Protein AF-A0A3N0AWS1-F1 (afdb_monomer)

Nearest PDB structures (foldseek):
  7bto-assembly1_A  TM=5.648E-01  e=1.803E-04  Escherichia coli
  7vru-assembly1_B  TM=5.490E-01  e=7.039E-04  Aquipseudomonas alcaligenes
  7vs4-assembly1_B  TM=5.722E-01  e=1.533E-03  Aquipseudomonas alcaligenes
  2f8l-assembly1_A  TM=6.659E-01  e=4.773E-02  Listeria monocytogenes
  7qw5-assembly1_A  TM=7.545E-01  e=9.435E-01  Geobacillus stearothermophilus

Solvent-accessible surface area (backbone atoms only — not comparable to full-atom values): 11614 Å² total; per-residue (Å²): 132,83,79,79,74,55,70,68,59,51,50,49,50,50,55,56,64,51,64,40,85,85,44,54,65,48,77,46,84,37,43,41,66,55,58,71,31,78,67,22,38,57,52,44,49,55,36,49,77,71,52,23,55,42,34,32,38,36,36,41,28,76,82,68,76,75,42,96,68,19,34,29,40,36,34,34,29,72,87,60,66,82,86,75,30,28,38,19,27,45,71,50,63,57,67,66,51,69,50,72,84,52,71,76,88,54,88,79,64,89,64,64,97,84,59,54,74,66,56,50,48,52,51,48,41,66,72,70,61,61,70,38,74,78,33,28,43,72,42,50,55,69,65,33,67,70,37,94,67,41,67,71,53,35,84,81,56,46,68,70,56,40,50,57,50,50,54,48,52,54,49,51,52,52,50,53,55,50,53,52,52,52,51,53,51,50,53,50,51,51,52,53,51,52,50,51,55,53,52,63,74,73,110

Structure (mmCIF, N/CA/C/O backbone):
data_AF-A0A3N0AWS1-F1
#
_entry.id   AF-A0A3N0AWS1-F1
#
loop_
_atom_site.group_PDB
_atom_site.id
_atom_site.type_symbol
_atom_site.label_atom_id
_atom_site.label_alt_id
_atom_site.label_comp_id
_atom_site.label_asym_id
_atom_site.label_entity_id
_atom_site.label_seq_id
_atom_site.pdbx_PDB_ins_code
_atom_site.Cartn_x
_atom_site.Cartn_y
_atom_site.Cartn_z
_atom_site.occupancy
_atom_site.B_iso_or_equiv
_atom_site.auth_seq_id
_atom_site.auth_comp_id
_atom_site.auth_asym_id
_atom_site.auth_atom_id
_atom_site.pdbx_PDB_model_num
ATOM 1 N N . MET A 1 1 ? -11.416 26.696 29.989 1.00 41.28 1 MET A N 1
ATOM 2 C CA . MET A 1 1 ? -10.610 26.328 28.803 1.00 41.28 1 MET A CA 1
ATOM 3 C C . MET A 1 1 ? -10.704 24.822 28.609 1.00 41.28 1 MET A C 1
ATOM 5 O O . MET A 1 1 ? -10.177 24.092 29.438 1.00 41.28 1 MET A O 1
ATOM 9 N N . GLN A 1 2 ? -11.417 24.341 27.585 1.00 41.81 2 GLN A N 1
ATOM 10 C CA . GLN A 1 2 ? -11.381 22.916 27.231 1.00 41.81 2 GLN A CA 1
ATOM 11 C C . GLN A 1 2 ? -9.965 22.581 26.744 1.00 41.81 2 GLN A C 1
ATOM 13 O O . GLN A 1 2 ? -9.457 23.235 25.833 1.00 41.81 2 GLN A O 1
ATOM 18 N N . LYS A 1 3 ? -9.304 21.607 27.383 1.00 48.16 3 LYS A N 1
ATOM 19 C CA . LYS A 1 3 ? -8.029 21.063 26.897 1.00 48.16 3 LYS A CA 1
ATOM 20 C C . LYS A 1 3 ? -8.278 20.521 25.490 1.00 48.16 3 LYS A C 1
ATOM 22 O O . LYS A 1 3 ? -9.026 19.558 25.348 1.00 48.16 3 LYS A O 1
ATOM 27 N N . ARG A 1 4 ? -7.683 21.151 24.470 1.00 51.25 4 ARG A N 1
ATOM 28 C CA . ARG A 1 4 ? -7.679 20.608 23.107 1.00 51.25 4 ARG A CA 1
ATOM 29 C C . ARG A 1 4 ? -7.075 19.211 23.170 1.00 51.25 4 ARG A C 1
ATOM 31 O O . ARG A 1 4 ? -5.958 19.031 23.649 1.00 51.25 4 ARG A O 1
ATOM 38 N N . GLU A 1 5 ? -7.863 18.241 22.748 1.00 61.12 5 GLU A N 1
ATOM 39 C CA . GLU A 1 5 ? -7.433 16.862 22.615 1.00 61.12 5 GLU A CA 1
ATOM 40 C C . GLU A 1 5 ? -6.325 16.773 21.565 1.00 61.12 5 GLU A C 1
ATOM 42 O O . GLU A 1 5 ? -6.324 17.535 20.594 1.00 61.12 5 GLU A O 1
ATOM 47 N N . SER A 1 6 ? -5.348 15.888 21.779 1.00 67.94 6 SER A N 1
ATOM 48 C CA . SER A 1 6 ? -4.288 15.714 20.791 1.00 67.94 6 SER A CA 1
ATOM 49 C C . SER A 1 6 ? -4.892 15.179 19.483 1.00 67.94 6 SER A C 1
ATOM 51 O O . SER A 1 6 ? -5.761 14.302 19.538 1.00 67.94 6 SER A O 1
ATOM 53 N N . PRO A 1 7 ? -4.436 15.662 18.311 1.00 63.38 7 PRO A N 1
ATOM 54 C CA . PRO A 1 7 ? -4.907 15.187 17.006 1.00 63.38 7 PRO A CA 1
ATOM 55 C C . PRO A 1 7 ? -4.859 13.660 16.875 1.00 63.38 7 PRO A C 1
ATOM 57 O O . PRO A 1 7 ? -5.740 13.056 16.272 1.00 63.38 7 PRO A O 1
ATOM 60 N N . ASP A 1 8 ? -3.879 13.029 17.521 1.00 61.06 8 ASP A N 1
ATOM 61 C CA . ASP A 1 8 ? -3.692 11.579 17.503 1.00 61.06 8 ASP A CA 1
ATOM 62 C C . ASP A 1 8 ? -4.795 10.819 18.260 1.00 61.06 8 ASP A C 1
ATOM 64 O O . ASP A 1 8 ? -5.226 9.753 17.827 1.00 61.06 8 ASP A O 1
ATOM 68 N N . LYS A 1 9 ? -5.307 11.374 19.369 1.00 64.44 9 LYS A N 1
ATOM 69 C CA . LYS A 1 9 ? -6.442 10.787 20.105 1.00 64.44 9 LYS A CA 1
ATOM 70 C C . LYS A 1 9 ? -7.760 10.978 19.362 1.00 64.44 9 LYS A C 1
ATOM 72 O O . LYS A 1 9 ? -8.615 10.098 19.402 1.00 64.44 9 LYS A O 1
ATOM 77 N N . ALA A 1 10 ? -7.902 12.094 18.646 1.00 66.44 10 ALA A N 1
ATOM 78 C CA . ALA A 1 10 ? -9.037 12.311 17.760 1.00 66.44 10 ALA A CA 1
ATOM 79 C C . ALA A 1 10 ? -9.031 11.313 16.591 1.00 66.44 10 ALA A C 1
ATOM 81 O O . ALA A 1 10 ? -10.066 10.715 16.320 1.00 66.44 10 ALA A O 1
ATOM 82 N N . ALA A 1 11 ? -7.877 11.063 15.963 1.00 63.34 11 ALA A N 1
ATOM 83 C CA . ALA A 1 11 ? -7.740 10.057 14.909 1.00 63.34 11 ALA A CA 1
ATOM 84 C C . ALA A 1 11 ? -8.067 8.640 15.408 1.00 63.34 11 ALA A C 1
ATOM 86 O O . ALA A 1 11 ? -8.791 7.918 14.730 1.00 63.34 11 ALA A O 1
ATOM 87 N N . LEU A 1 12 ? -7.604 8.268 16.610 1.00 65.25 12 LEU A N 1
ATOM 88 C CA . LEU A 1 12 ? -7.941 6.982 17.228 1.00 65.25 12 LEU A CA 1
ATOM 89 C C . LEU A 1 12 ? -9.446 6.857 17.499 1.00 65.25 12 LEU A C 1
ATOM 91 O O . LEU A 1 12 ? -10.040 5.863 17.106 1.00 65.25 12 LEU A O 1
ATOM 95 N N . ARG A 1 13 ? -10.089 7.880 18.080 1.00 68.75 13 ARG A N 1
ATOM 96 C CA . ARG A 1 13 ? -11.548 7.874 18.297 1.00 68.75 13 ARG A CA 1
ATOM 97 C C . ARG A 1 13 ? -12.346 7.826 17.003 1.00 68.75 13 ARG A C 1
ATOM 99 O O . ARG A 1 13 ? -13.391 7.190 16.965 1.00 68.75 13 ARG A O 1
ATOM 106 N N . VAL A 1 14 ? -11.901 8.530 15.964 1.00 65.50 14 VAL A N 1
ATOM 107 C CA . VAL A 1 14 ? -12.558 8.490 14.654 1.00 65.50 14 VAL A CA 1
ATOM 108 C C . VAL A 1 14 ? -12.399 7.097 14.059 1.00 65.50 14 VAL A C 1
ATOM 110 O O . VAL A 1 14 ? -13.397 6.515 13.660 1.00 65.50 14 VAL A O 1
ATOM 113 N N . ALA A 1 15 ? -11.199 6.513 14.092 1.00 64.31 15 ALA A N 1
ATOM 114 C CA . ALA A 1 15 ? -10.986 5.129 13.677 1.00 64.31 15 ALA A CA 1
ATOM 115 C C . ALA A 1 15 ? -11.869 4.153 14.475 1.00 64.31 15 ALA A C 1
ATOM 117 O O . ALA A 1 15 ? -12.469 3.272 13.875 1.00 64.31 15 ALA A O 1
ATOM 118 N N . GLU A 1 16 ? -12.016 4.355 15.789 1.00 66.75 16 GLU A N 1
ATOM 119 C CA . GLU A 1 16 ? -12.898 3.574 16.663 1.00 66.75 16 GLU A CA 1
ATOM 120 C C . GLU A 1 16 ? -14.384 3.734 16.331 1.00 66.75 16 GLU A C 1
ATOM 122 O O . GLU A 1 16 ? -15.106 2.742 16.288 1.00 66.75 16 GLU A O 1
ATOM 127 N N . ALA A 1 17 ? -14.846 4.952 16.050 1.00 63.97 17 ALA A N 1
ATOM 128 C CA . ALA A 1 17 ? -16.221 5.218 15.629 1.00 63.97 17 ALA A CA 1
ATOM 129 C C . ALA A 1 17 ? -16.530 4.622 14.245 1.00 63.97 17 ALA A C 1
ATOM 131 O O . ALA A 1 17 ? -17.658 4.219 13.977 1.00 63.97 17 ALA A O 1
ATOM 132 N N . LEU A 1 18 ? -15.518 4.525 13.381 1.00 60.53 18 LEU A N 1
ATOM 133 C CA . LEU A 1 18 ? -15.598 3.866 12.077 1.00 60.53 18 LEU A CA 1
ATOM 134 C C . LEU A 1 18 ? -15.568 2.330 12.180 1.00 60.53 18 LEU A C 1
ATOM 136 O O . LEU A 1 18 ? -15.780 1.662 11.174 1.00 60.53 18 LEU A O 1
ATOM 140 N N . MET A 1 19 ? -15.344 1.766 13.376 1.00 59.69 19 MET A N 1
ATOM 141 C CA . MET A 1 19 ? -15.481 0.328 13.644 1.00 59.69 19 MET A CA 1
ATOM 142 C C . MET A 1 19 ? -16.935 -0.114 13.869 1.00 59.69 19 MET A C 1
ATOM 144 O O . MET A 1 19 ? -17.156 -1.271 14.228 1.00 59.69 19 MET A O 1
ATOM 148 N N . ASP A 1 20 ? -17.922 0.770 13.679 1.00 61.66 20 ASP A N 1
ATOM 149 C CA . ASP A 1 20 ? -19.324 0.361 13.591 1.00 61.66 20 ASP A CA 1
ATOM 150 C C . ASP A 1 20 ? -19.492 -0.573 12.373 1.00 61.66 20 ASP A C 1
ATOM 152 O O . ASP A 1 20 ? -19.212 -0.151 11.248 1.00 61.66 20 ASP A O 1
ATOM 156 N N . PRO A 1 21 ? -19.957 -1.824 12.553 1.00 55.44 21 PRO A N 1
ATOM 157 C CA . PRO A 1 21 ? -20.240 -2.746 11.452 1.00 55.44 21 PRO A CA 1
ATOM 158 C C . PRO A 1 21 ? -21.190 -2.176 10.385 1.00 55.44 21 PRO A C 1
ATOM 160 O O . PRO A 1 21 ? -21.212 -2.680 9.263 1.00 55.44 21 PRO A O 1
ATOM 163 N N . ALA A 1 22 ? -21.968 -1.135 10.709 1.00 58.38 22 ALA A N 1
ATOM 164 C CA . ALA A 1 22 ? -22.820 -0.422 9.760 1.00 58.38 22 ALA A CA 1
ATOM 165 C C . ALA A 1 22 ? -22.031 0.469 8.777 1.00 58.38 22 ALA A C 1
ATOM 167 O O . ALA A 1 22 ? -22.480 0.692 7.650 1.00 58.38 22 ALA A O 1
ATOM 168 N N . CYS A 1 23 ? -20.848 0.953 9.166 1.00 61.19 23 CYS A N 1
ATOM 169 C CA . CYS A 1 23 ? -19.940 1.702 8.301 1.00 61.19 23 CYS A CA 1
ATOM 170 C C . CYS A 1 23 ? -19.033 0.719 7.550 1.00 61.19 23 CYS A C 1
ATOM 172 O O . CYS A 1 23 ? -17.967 0.328 8.017 1.00 61.19 23 CYS A O 1
ATOM 174 N N . GLY A 1 24 ? -19.467 0.300 6.359 1.00 74.50 24 GLY A N 1
ATOM 175 C CA . GLY A 1 24 ? -18.728 -0.670 5.545 1.00 74.50 24 GLY A CA 1
ATOM 176 C C . GLY A 1 24 ? -17.345 -0.189 5.085 1.00 74.50 24 GLY A C 1
ATOM 177 O O . GLY A 1 24 ? -16.458 -1.015 4.888 1.00 74.50 24 GLY A O 1
ATOM 178 N N . VAL A 1 25 ? -17.150 1.125 4.912 1.00 78.62 25 VAL A N 1
ATOM 179 C CA . VAL A 1 25 ? -15.905 1.731 4.408 1.00 78.62 25 VAL A CA 1
ATOM 180 C C . VAL A 1 25 ? -15.652 3.071 5.092 1.00 78.62 25 VAL A C 1
ATOM 182 O O . VAL A 1 25 ? -16.585 3.842 5.317 1.00 78.62 25 VAL A O 1
ATOM 185 N N . ALA A 1 26 ? -14.385 3.376 5.369 1.00 81.44 26 ALA A N 1
ATOM 186 C CA . ALA A 1 26 ? -13.956 4.671 5.869 1.00 81.44 26 ALA A CA 1
ATOM 187 C C . ALA A 1 26 ? -12.627 5.128 5.263 1.00 81.44 26 ALA A C 1
ATOM 189 O O . ALA A 1 26 ? -11.820 4.311 4.827 1.00 81.44 26 ALA A O 1
ATOM 190 N N . ALA A 1 27 ? -12.382 6.438 5.279 1.00 81.88 27 ALA A N 1
ATOM 191 C CA . ALA A 1 27 ? -11.144 7.040 4.803 1.00 81.88 27 ALA A CA 1
ATOM 192 C C . ALA A 1 27 ? -10.550 7.964 5.875 1.00 81.88 27 ALA A C 1
ATOM 194 O O . ALA A 1 27 ? -11.244 8.830 6.410 1.00 81.88 27 ALA A O 1
ATOM 195 N N . LEU A 1 28 ? -9.264 7.794 6.178 1.00 82.44 28 LEU A N 1
ATOM 196 C CA . LEU A 1 28 ? -8.505 8.659 7.077 1.00 82.44 28 LEU A CA 1
ATOM 197 C C . LEU A 1 28 ? -7.407 9.357 6.281 1.00 82.44 28 LEU A C 1
ATOM 199 O O . LEU A 1 28 ? -6.514 8.702 5.751 1.00 82.44 28 LEU A O 1
ATOM 203 N N . LEU A 1 29 ? -7.450 10.685 6.231 1.00 81.12 29 LEU A N 1
ATOM 204 C CA . LEU A 1 29 ? -6.366 11.491 5.683 1.00 81.12 29 LEU A CA 1
ATOM 205 C C . LEU A 1 29 ? -5.465 11.962 6.827 1.00 81.12 29 LEU A C 1
ATOM 207 O O . LEU A 1 29 ? -5.900 12.695 7.715 1.00 81.12 29 LEU A O 1
ATOM 211 N N . LEU A 1 30 ? -4.210 11.523 6.809 1.00 79.94 30 LEU A N 1
ATOM 212 C CA . LEU A 1 30 ? -3.221 11.780 7.850 1.00 79.94 30 LEU A CA 1
ATOM 213 C C . LEU A 1 30 ? -1.986 12.452 7.251 1.00 79.94 30 LEU A C 1
ATOM 215 O O . LEU A 1 30 ? -1.651 12.259 6.086 1.00 79.94 30 LEU A O 1
ATOM 219 N N . SER A 1 31 ? -1.236 13.190 8.068 1.00 78.62 31 SER A N 1
ATOM 220 C CA . SER A 1 31 ? 0.133 13.553 7.686 1.00 78.62 31 SER A CA 1
ATOM 221 C C . SER A 1 31 ? 1.056 12.335 7.789 1.00 78.62 31 SER A C 1
ATOM 223 O O . SER A 1 31 ? 0.867 11.475 8.656 1.00 78.62 31 SER A O 1
ATOM 225 N N . VAL A 1 32 ? 2.120 12.294 6.982 1.00 78.81 32 VAL A N 1
ATOM 226 C CA . VAL A 1 32 ? 3.155 11.237 7.049 1.00 78.81 32 VAL A CA 1
ATOM 227 C C . VAL A 1 32 ? 3.712 11.085 8.471 1.00 78.81 32 VAL A C 1
ATOM 229 O O . VAL A 1 32 ? 3.900 9.969 8.957 1.00 78.81 32 VAL A O 1
ATOM 232 N N . ARG A 1 33 ? 3.923 12.197 9.188 1.00 77.31 33 ARG A N 1
ATOM 233 C CA . ARG A 1 33 ? 4.412 12.171 10.579 1.00 77.31 33 ARG A CA 1
ATOM 234 C C . ARG A 1 33 ? 3.455 11.451 11.527 1.00 77.31 33 ARG A C 1
ATOM 236 O O . ARG A 1 33 ? 3.914 10.694 12.377 1.00 77.31 33 ARG A O 1
ATOM 243 N N . MET A 1 34 ? 2.151 11.679 11.385 1.00 77.75 34 MET A N 1
ATOM 244 C CA . MET A 1 34 ? 1.142 11.001 12.204 1.00 77.75 34 MET A CA 1
ATOM 245 C C . MET A 1 34 ? 1.027 9.525 11.825 1.00 77.75 34 MET A C 1
ATOM 247 O O . MET A 1 34 ? 1.022 8.673 12.708 1.00 77.75 34 MET A O 1
ATOM 251 N N . SER A 1 35 ? 1.012 9.228 10.522 1.00 81.06 35 SER A N 1
ATOM 252 C CA . SER A 1 35 ? 0.903 7.865 9.992 1.00 81.06 35 SER A CA 1
ATOM 253 C C . SER A 1 35 ? 2.033 6.962 10.489 1.00 81.06 35 SER A C 1
ATOM 255 O O . SER A 1 35 ? 1.764 5.837 10.901 1.00 81.06 35 SER A O 1
ATOM 257 N N . TYR A 1 36 ? 3.280 7.457 10.520 1.00 82.25 36 TYR A N 1
ATOM 258 C CA . TYR A 1 36 ? 4.475 6.644 10.799 1.00 82.25 36 TYR A CA 1
ATOM 259 C C . TYR A 1 36 ? 5.169 6.916 12.137 1.00 82.25 36 TYR A C 1
ATOM 261 O O . TYR A 1 36 ? 6.153 6.255 12.459 1.00 82.25 36 TYR A O 1
ATOM 269 N N . GLY A 1 37 ? 4.658 7.847 12.940 1.00 77.00 37 GLY A N 1
ATOM 270 C CA . GLY A 1 37 ? 5.148 8.082 14.297 1.00 77.00 37 GLY A CA 1
ATOM 271 C C . GLY A 1 37 ? 4.813 6.944 15.272 1.00 77.00 37 GLY A C 1
ATOM 272 O O . GLY A 1 37 ? 4.120 5.983 14.936 1.00 77.00 37 GLY A O 1
ATOM 273 N N . VAL A 1 38 ? 5.269 7.078 16.523 1.00 71.69 38 VAL A N 1
ATOM 274 C CA . VAL A 1 38 ? 5.076 6.073 17.592 1.00 71.69 38 VAL A CA 1
ATOM 275 C C . VAL A 1 38 ? 3.594 5.794 17.870 1.00 71.69 38 VAL A C 1
ATOM 277 O O . VAL A 1 38 ? 3.201 4.640 18.006 1.00 71.69 38 VAL A O 1
ATOM 280 N N . ILE A 1 39 ? 2.756 6.832 17.916 1.00 67.81 39 ILE A N 1
ATOM 281 C CA . ILE A 1 39 ? 1.305 6.662 18.098 1.00 67.81 39 ILE A CA 1
ATOM 282 C C . ILE A 1 39 ? 0.677 6.062 16.834 1.00 67.81 39 ILE A C 1
ATOM 284 O O . ILE A 1 39 ? -0.149 5.157 16.923 1.00 67.81 39 ILE A O 1
ATOM 288 N N . GLY A 1 40 ? 1.143 6.489 15.656 1.00 77.94 40 GLY A N 1
ATOM 289 C CA . GLY A 1 40 ? 0.776 5.879 14.381 1.00 77.94 40 GLY A CA 1
ATOM 290 C C . GLY A 1 40 ? 1.034 4.374 14.370 1.00 77.94 40 GLY A C 1
ATOM 291 O O . GLY A 1 40 ? 0.192 3.626 13.896 1.00 77.94 40 GLY A O 1
ATOM 292 N N . LYS A 1 41 ? 2.138 3.902 14.964 1.00 84.94 41 LYS A N 1
ATOM 293 C CA . LYS A 1 41 ? 2.440 2.466 15.080 1.00 84.94 41 LYS A CA 1
ATOM 294 C C . LYS A 1 41 ? 1.358 1.713 15.845 1.00 84.94 41 LYS A C 1
ATOM 296 O O . LYS A 1 41 ? 0.870 0.709 15.344 1.00 84.94 41 LYS A O 1
ATOM 301 N N . GLN A 1 42 ? 0.939 2.225 17.002 1.00 82.69 42 GLN A N 1
ATOM 302 C CA . GLN A 1 42 ? -0.136 1.609 17.789 1.00 82.69 42 GLN A CA 1
ATOM 303 C C . GLN A 1 42 ? -1.442 1.531 16.991 1.00 82.69 42 GLN A C 1
ATOM 305 O O . GLN A 1 42 ? -2.091 0.487 16.980 1.00 82.69 42 GLN A O 1
ATOM 310 N N . LEU A 1 43 ? -1.790 2.604 16.272 1.00 82.81 43 LEU A N 1
ATOM 311 C CA . LEU A 1 43 ? -2.973 2.634 15.414 1.00 82.81 43 LEU A CA 1
ATOM 312 C C . LEU A 1 43 ? -2.866 1.631 14.251 1.00 82.81 43 LEU A C 1
ATOM 314 O O . LEU A 1 43 ? -3.805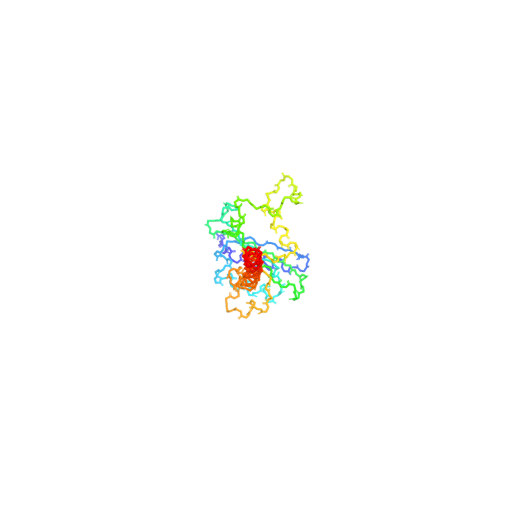 0.872 14.026 1.00 82.81 43 LEU A O 1
ATOM 318 N N . ARG A 1 44 ? -1.728 1.583 13.540 1.00 88.50 44 ARG A N 1
ATOM 319 C CA . ARG A 1 44 ? -1.488 0.628 12.440 1.00 88.50 44 ARG A CA 1
ATOM 320 C C . ARG A 1 44 ? -1.647 -0.804 12.922 1.00 88.50 44 ARG A C 1
ATOM 322 O O . ARG A 1 44 ? -2.413 -1.552 12.326 1.00 88.50 44 ARG A O 1
ATOM 329 N N . THR A 1 45 ? -0.961 -1.166 14.006 1.00 89.12 45 THR A N 1
ATOM 330 C CA . THR A 1 45 ? -1.030 -2.513 14.581 1.00 89.12 45 THR A CA 1
ATOM 331 C C . THR A 1 45 ? -2.470 -2.870 14.941 1.00 89.12 45 THR A C 1
ATOM 333 O O . THR A 1 45 ? -2.962 -3.902 14.495 1.00 89.12 45 THR A O 1
ATOM 336 N N . HIS A 1 46 ? -3.186 -1.979 15.633 1.00 86.06 46 HIS A N 1
ATOM 337 C CA . HIS A 1 46 ? -4.572 -2.219 16.034 1.00 86.06 46 HIS A CA 1
ATOM 338 C C . HIS A 1 46 ? -5.521 -2.446 14.845 1.00 86.06 46 HIS A C 1
ATOM 340 O O . HIS A 1 46 ? -6.327 -3.378 14.849 1.00 86.06 46 HIS A O 1
ATOM 346 N N . LEU A 1 47 ? -5.431 -1.605 13.809 1.00 87.56 47 LEU A N 1
ATOM 347 C CA . LEU A 1 47 ? -6.282 -1.728 12.622 1.00 87.56 47 LEU A CA 1
ATOM 348 C C . LEU A 1 47 ? -5.914 -2.952 11.773 1.00 87.56 47 LEU A C 1
ATOM 350 O O . LEU A 1 47 ? -6.800 -3.581 11.192 1.00 87.56 47 LEU A O 1
ATOM 354 N N . LEU A 1 48 ? -4.629 -3.310 11.708 1.00 90.56 48 LEU A N 1
ATOM 355 C CA . LEU A 1 48 ? -4.167 -4.509 11.014 1.00 90.56 48 LEU A CA 1
ATOM 356 C C . LEU A 1 48 ? -4.656 -5.776 11.715 1.00 90.56 48 LEU A C 1
ATOM 358 O O . LEU A 1 48 ? -5.240 -6.628 11.054 1.00 90.56 48 LEU A O 1
ATOM 362 N N . GLU A 1 49 ? -4.500 -5.892 13.035 1.00 89.88 49 GLU A N 1
ATOM 363 C CA . GLU A 1 49 ? -4.970 -7.051 13.813 1.00 89.88 49 GLU A CA 1
ATOM 364 C C . GLU A 1 49 ? -6.462 -7.336 13.580 1.00 89.88 49 GLU A C 1
ATOM 366 O O . GLU A 1 49 ? -6.861 -8.490 13.432 1.00 89.88 49 GLU A O 1
ATOM 371 N N . ARG A 1 50 ? -7.276 -6.285 13.429 1.00 87.31 50 ARG A N 1
ATOM 372 C CA . ARG A 1 50 ? -8.717 -6.378 13.132 1.00 87.31 50 ARG A CA 1
ATOM 373 C C . ARG A 1 50 ? -9.067 -6.568 11.650 1.00 87.31 50 ARG A C 1
ATOM 375 O O . ARG A 1 50 ? -10.240 -6.573 11.302 1.00 87.31 50 ARG A O 1
ATOM 382 N N . ASN A 1 51 ? -8.072 -6.717 10.778 1.00 90.06 51 ASN A N 1
ATOM 383 C CA . ASN A 1 51 ? -8.217 -6.792 9.320 1.00 90.06 51 ASN A CA 1
ATOM 384 C C . ASN A 1 51 ? -8.929 -5.586 8.679 1.00 90.06 51 ASN A C 1
ATOM 386 O O . ASN A 1 51 ? -9.609 -5.740 7.666 1.00 90.06 51 ASN A O 1
ATOM 390 N N . LEU A 1 52 ? -8.774 -4.383 9.229 1.00 88.69 52 LEU A N 1
ATOM 391 C CA . LEU A 1 52 ? -9.517 -3.213 8.751 1.00 88.69 52 LEU A CA 1
ATOM 392 C C . LEU A 1 52 ? -8.788 -2.433 7.659 1.00 88.69 52 LEU A C 1
ATOM 394 O O . LEU A 1 52 ? -9.446 -1.792 6.850 1.00 88.69 52 LEU A O 1
ATOM 398 N N . VAL A 1 53 ? -7.453 -2.467 7.624 1.00 91.38 53 VAL A N 1
ATOM 399 C CA . VAL A 1 53 ? -6.660 -1.668 6.673 1.00 91.38 53 VAL A CA 1
ATOM 400 C C . VAL A 1 53 ? -6.741 -2.256 5.273 1.00 91.38 53 VAL A C 1
ATOM 402 O O . VAL A 1 53 ? -6.154 -3.301 5.004 1.00 91.38 53 VAL A O 1
ATOM 405 N N . ASP A 1 54 ? -7.425 -1.559 4.376 1.00 91.12 54 ASP A N 1
ATOM 406 C CA . ASP A 1 54 ? -7.654 -2.009 3.011 1.00 91.12 54 ASP A CA 1
ATOM 407 C C . ASP A 1 54 ? -6.581 -1.529 2.037 1.00 91.12 54 ASP A C 1
ATOM 409 O O . ASP A 1 54 ? -5.991 -2.329 1.301 1.00 91.12 54 ASP A O 1
ATOM 413 N N . ALA A 1 55 ? -6.306 -0.226 2.081 1.00 91.56 55 ALA A N 1
ATOM 414 C CA . ALA A 1 55 ? -5.282 0.413 1.278 1.00 91.56 55 ALA A CA 1
ATOM 415 C C . ALA A 1 55 ? -4.618 1.567 2.034 1.00 91.56 55 ALA A C 1
ATOM 417 O O . ALA A 1 55 ? -5.253 2.242 2.848 1.00 91.56 55 ALA A O 1
ATOM 418 N N . VAL A 1 56 ? -3.348 1.812 1.732 1.00 91.62 56 VAL A N 1
ATOM 419 C CA . VAL A 1 56 ? -2.588 2.974 2.189 1.00 91.62 56 VAL A CA 1
ATOM 420 C C . VAL A 1 56 ? -1.922 3.618 0.988 1.00 91.62 56 VAL A C 1
ATOM 422 O O . VAL A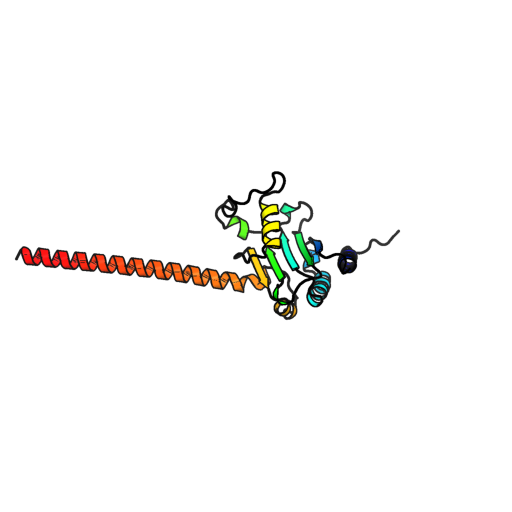 1 56 ? -1.155 2.972 0.278 1.00 91.62 56 VAL A O 1
ATOM 425 N N . VAL A 1 57 ? -2.222 4.895 0.775 1.00 87.31 57 VAL A N 1
ATOM 426 C CA . VAL A 1 57 ? -1.743 5.670 -0.366 1.00 87.31 57 VAL A CA 1
ATOM 427 C C . VAL A 1 57 ? -0.946 6.861 0.147 1.00 87.31 57 VAL A C 1
ATOM 429 O O . VAL A 1 57 ? -1.493 7.757 0.792 1.00 87.31 57 VAL A O 1
ATOM 432 N N . GLU A 1 58 ? 0.356 6.869 -0.119 1.00 83.50 58 GLU A N 1
ATOM 433 C CA . GLU A 1 58 ? 1.232 8.006 0.155 1.00 83.50 58 GLU A CA 1
ATOM 434 C C . GLU A 1 58 ? 1.133 9.015 -0.991 1.00 83.50 58 GLU A C 1
ATOM 436 O O . GLU A 1 58 ? 1.296 8.669 -2.158 1.00 83.50 58 GLU A O 1
ATOM 441 N N . MET A 1 59 ? 0.863 10.272 -0.656 1.00 76.56 59 MET A N 1
ATOM 442 C CA . MET A 1 59 ? 0.673 11.370 -1.598 1.00 76.56 59 MET A CA 1
ATOM 443 C C . MET A 1 59 ? 1.644 12.505 -1.284 1.00 76.56 59 MET A C 1
ATOM 445 O O . MET A 1 59 ? 1.984 12.758 -0.121 1.00 76.56 59 MET A O 1
ATOM 449 N N . ASP A 1 60 ? 2.046 13.236 -2.320 1.00 66.81 60 ASP A N 1
ATOM 450 C CA . ASP A 1 60 ? 2.919 14.392 -2.148 1.00 66.81 60 ASP A CA 1
ATOM 451 C C . ASP A 1 60 ? 2.238 15.510 -1.327 1.00 66.81 60 ASP A C 1
ATOM 453 O O . ASP A 1 60 ? 1.008 15.624 -1.244 1.00 66.81 60 ASP A O 1
ATOM 457 N N . ALA A 1 61 ? 3.053 16.343 -0.687 1.00 59.00 61 ALA A N 1
ATOM 458 C CA . ALA A 1 61 ? 2.639 17.532 0.043 1.00 59.00 61 ALA A CA 1
ATOM 459 C C . ALA A 1 61 ? 1.891 18.519 -0.868 1.00 59.00 61 ALA A C 1
ATOM 461 O O . ALA A 1 61 ? 0.916 19.145 -0.439 1.00 59.00 61 ALA A O 1
ATOM 462 N N . GLU A 1 62 ? 2.313 18.618 -2.132 1.00 55.66 62 GLU A N 1
ATOM 463 C CA . GLU A 1 62 ? 1.733 19.535 -3.116 1.00 55.66 62 GLU A CA 1
ATOM 464 C C . GLU A 1 62 ? 0.325 19.126 -3.567 1.00 55.66 62 GLU A C 1
ATOM 466 O O . GLU A 1 62 ? -0.499 20.001 -3.839 1.00 55.66 62 GLU A O 1
ATOM 471 N N . ALA A 1 63 ? 0.009 17.824 -3.553 1.00 54.06 63 ALA A N 1
ATOM 472 C CA . ALA A 1 63 ? -1.250 17.285 -4.073 1.00 54.06 63 ALA A CA 1
ATOM 473 C C . ALA A 1 63 ? -2.493 17.824 -3.343 1.00 54.06 63 ALA A C 1
ATOM 475 O O . ALA A 1 63 ? -3.535 18.030 -3.955 1.00 54.06 63 ALA A O 1
ATOM 476 N N . LEU A 1 64 ? -2.389 18.088 -2.036 1.00 53.16 64 LEU A N 1
ATOM 477 C CA . LEU A 1 64 ? -3.528 18.543 -1.227 1.00 53.16 64 LEU A CA 1
ATOM 478 C C . LEU A 1 64 ? -3.369 19.963 -0.676 1.00 53.16 64 LEU A C 1
ATOM 480 O O . LEU A 1 64 ? -4.292 20.456 -0.031 1.00 53.16 64 LEU A O 1
ATOM 484 N N . LYS A 1 65 ? -2.213 20.621 -0.875 1.00 55.25 65 LYS A N 1
ATOM 485 C CA . LYS A 1 65 ? -1.857 21.936 -0.284 1.00 55.25 65 LYS A CA 1
ATOM 486 C C . LYS A 1 65 ? -2.148 22.060 1.227 1.00 55.25 65 LYS A C 1
ATOM 488 O O . LYS A 1 65 ? -2.189 23.164 1.766 1.00 55.25 65 LYS A O 1
ATOM 493 N N . ALA A 1 66 ? -2.368 20.939 1.914 1.00 48.97 66 ALA A N 1
ATOM 494 C CA . ALA A 1 66 ? -2.918 20.891 3.264 1.00 48.97 66 ALA A CA 1
ATOM 495 C C . ALA A 1 66 ? -1.826 20.690 4.321 1.00 48.97 66 ALA A C 1
ATOM 497 O O . ALA A 1 66 ? -1.932 21.209 5.434 1.00 48.97 66 ALA A O 1
ATOM 498 N N . HIS A 1 67 ? -0.756 19.964 3.979 1.00 54.81 67 HIS A N 1
ATOM 499 C CA . HIS A 1 67 ? 0.293 19.582 4.919 1.00 54.81 67 HIS A CA 1
ATOM 500 C C . HIS A 1 67 ? 1.686 19.681 4.291 1.00 54.81 67 HIS A C 1
ATOM 502 O O . HIS A 1 67 ? 1.951 19.119 3.236 1.00 54.81 67 HIS A O 1
ATOM 508 N N . THR A 1 68 ? 2.611 20.341 4.993 1.00 53.44 68 THR A N 1
ATOM 509 C CA . THR A 1 68 ? 3.999 20.586 4.553 1.00 53.44 68 THR A CA 1
ATOM 510 C C . THR A 1 68 ? 4.866 19.321 4.480 1.00 53.44 68 THR A C 1
ATOM 512 O O . THR A 1 68 ? 5.980 19.371 3.979 1.00 53.44 68 THR A O 1
ATOM 515 N N . TYR A 1 69 ? 4.397 18.189 5.013 1.00 58.03 69 TYR A N 1
ATOM 516 C CA . TYR A 1 69 ? 5.212 16.987 5.245 1.00 58.03 69 TYR A CA 1
ATOM 517 C C . TYR A 1 69 ? 4.729 15.750 4.473 1.00 58.03 69 TYR A C 1
ATOM 519 O O . TYR A 1 69 ? 5.089 14.633 4.841 1.00 58.03 69 TYR A O 1
ATOM 527 N N . GLY A 1 70 ? 3.904 15.940 3.441 1.00 68.88 70 GLY A N 1
ATOM 528 C CA . GLY A 1 70 ? 3.268 14.851 2.702 1.00 68.88 70 GLY A CA 1
ATOM 529 C C . GLY A 1 70 ? 2.019 14.314 3.401 1.00 68.88 70 GLY A C 1
ATOM 530 O O . GLY A 1 70 ? 1.820 14.487 4.613 1.00 68.88 70 GLY A O 1
ATOM 531 N N . ASN A 1 71 ? 1.175 13.653 2.617 1.00 78.19 71 ASN A N 1
ATOM 532 C CA . ASN A 1 71 ? -0.133 13.167 3.037 1.00 78.19 71 ASN A CA 1
ATOM 533 C C . ASN A 1 71 ? -0.201 11.649 2.878 1.00 78.19 71 ASN A C 1
ATOM 535 O O . ASN A 1 71 ? 0.450 11.075 2.011 1.00 78.19 71 ASN A O 1
ATOM 539 N N . VAL A 1 72 ? -0.988 10.993 3.719 1.00 83.81 72 VAL A N 1
ATOM 540 C CA . VAL A 1 72 ? -1.245 9.559 3.631 1.00 83.81 72 VAL A CA 1
ATOM 541 C C . VAL A 1 72 ? -2.740 9.338 3.775 1.00 83.81 72 VAL A C 1
ATOM 543 O O . VAL A 1 72 ? -3.334 9.740 4.776 1.00 83.81 72 VAL A O 1
ATOM 546 N N . LEU A 1 73 ? -3.340 8.703 2.776 1.00 86.06 73 LEU A N 1
ATOM 547 C CA . LEU A 1 73 ? -4.729 8.273 2.800 1.00 86.06 73 LEU A CA 1
ATOM 548 C C . LEU A 1 73 ? -4.783 6.806 3.223 1.00 86.06 73 LEU A C 1
ATOM 550 O O . LEU A 1 73 ? -4.177 5.953 2.580 1.00 86.06 73 LEU A O 1
ATOM 554 N N . TRP A 1 74 ? -5.504 6.504 4.298 1.00 88.94 74 TRP A N 1
ATOM 555 C CA . TRP A 1 74 ? -5.831 5.132 4.681 1.00 88.94 74 TRP A CA 1
ATOM 556 C C . TRP A 1 74 ? -7.283 4.852 4.340 1.00 88.94 74 TRP A C 1
ATOM 558 O O . TRP A 1 74 ? -8.171 5.582 4.778 1.00 88.94 74 TRP A O 1
ATOM 568 N N . LEU A 1 75 ? -7.518 3.771 3.611 1.00 88.56 75 LEU A N 1
ATOM 569 C CA . LEU A 1 75 ? -8.843 3.217 3.387 1.00 88.56 75 LEU A CA 1
ATOM 570 C C . LEU A 1 75 ? -9.051 2.046 4.341 1.00 88.56 75 LEU A C 1
ATOM 572 O O . LEU A 1 75 ? -8.215 1.144 4.426 1.00 88.56 75 LEU A O 1
ATOM 576 N N . LEU A 1 76 ? -10.160 2.081 5.071 1.00 87.56 76 LEU A N 1
ATOM 577 C CA . LEU A 1 76 ? -10.564 1.069 6.036 1.00 87.56 76 LEU A CA 1
ATOM 578 C C . LEU A 1 76 ? -11.859 0.402 5.578 1.00 87.56 76 LEU A C 1
ATOM 580 O O . LEU A 1 76 ? -12.747 1.083 5.069 1.00 87.56 76 LEU A O 1
ATOM 584 N N . ARG A 1 77 ? -11.990 -0.910 5.781 1.00 86.75 77 ARG A N 1
ATOM 585 C CA . ARG A 1 77 ? -13.194 -1.676 5.423 1.00 86.75 77 ARG A CA 1
ATOM 586 C C . ARG A 1 77 ? -13.397 -2.851 6.382 1.00 86.75 77 ARG A C 1
ATOM 588 O O . ARG A 1 77 ? -12.445 -3.546 6.721 1.00 86.75 77 ARG A O 1
ATOM 595 N N . THR A 1 78 ? -14.638 -3.057 6.824 1.00 81.38 78 THR A N 1
ATOM 596 C CA . THR A 1 78 ? -15.013 -4.034 7.869 1.00 81.38 78 THR A CA 1
ATOM 597 C C . THR A 1 78 ? -15.315 -5.438 7.329 1.00 81.38 78 THR A C 1
ATOM 599 O O . THR A 1 78 ? -15.166 -6.415 8.056 1.00 81.38 78 THR A O 1
ATOM 602 N N . ASN A 1 79 ? -15.656 -5.562 6.042 1.00 79.75 79 ASN A N 1
ATOM 603 C CA . ASN A 1 79 ? -16.005 -6.828 5.377 1.00 79.75 79 ASN A CA 1
ATOM 604 C C . ASN A 1 79 ? -14.878 -7.328 4.460 1.00 79.75 79 ASN A C 1
ATOM 606 O O . ASN A 1 79 ? -15.095 -7.540 3.269 1.00 79.75 79 ASN A O 1
ATOM 610 N N . ARG A 1 80 ? -13.661 -7.445 4.997 1.00 86.25 80 ARG A N 1
ATOM 611 C CA . ARG A 1 80 ? -12.486 -7.9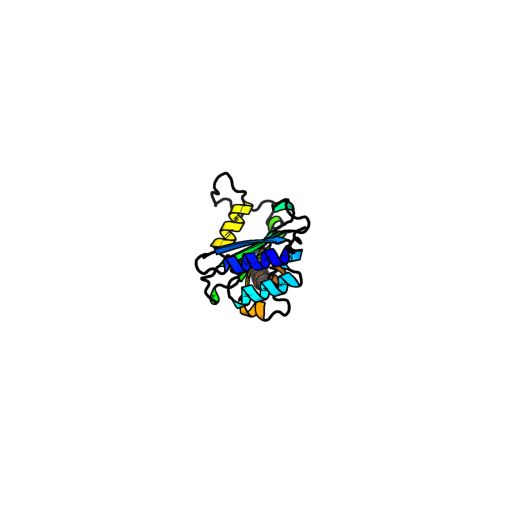08 4.243 1.00 86.25 80 ARG A CA 1
ATOM 612 C C . ARG A 1 80 ? -12.196 -9.368 4.538 1.00 86.25 80 ARG A C 1
ATOM 614 O O . ARG A 1 80 ? -12.188 -9.766 5.707 1.00 86.25 80 ARG A O 1
ATOM 621 N N . THR A 1 81 ? -11.885 -10.144 3.508 1.00 84.38 81 THR A N 1
ATOM 622 C CA . THR A 1 81 ? -11.310 -11.479 3.696 1.00 84.38 81 THR A CA 1
ATOM 623 C C . THR A 1 81 ? -9.802 -11.379 3.975 1.00 84.38 81 THR A C 1
ATOM 625 O O . THR A 1 81 ? -9.175 -10.330 3.796 1.00 84.38 81 THR A O 1
ATOM 628 N N . GLU A 1 82 ? -9.195 -12.438 4.519 1.00 76.94 82 GLU A N 1
ATOM 629 C CA . GLU A 1 82 ? -7.773 -12.405 4.906 1.00 76.94 82 GLU A CA 1
ATOM 630 C C . GLU A 1 82 ? -6.812 -12.479 3.706 1.00 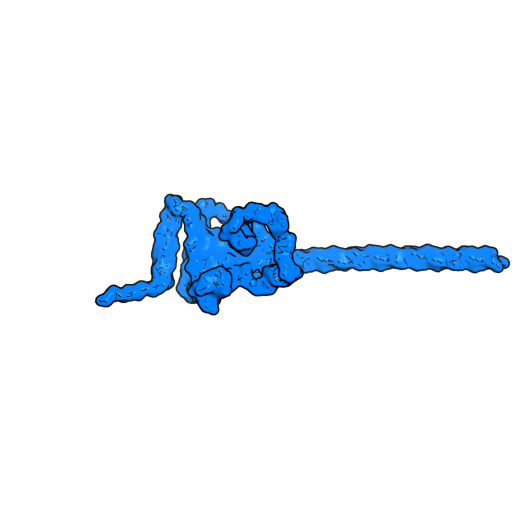76.94 82 GLU A C 1
ATOM 632 O O . GLU A 1 82 ? -5.671 -12.019 3.790 1.00 76.94 82 GLU A O 1
ATOM 637 N N . ASP A 1 83 ? -7.268 -13.042 2.588 1.00 83.75 83 ASP A N 1
ATOM 638 C CA . ASP A 1 83 ? -6.512 -13.257 1.352 1.00 83.75 83 ASP A CA 1
ATOM 639 C C . ASP A 1 83 ? -6.417 -12.007 0.464 1.00 83.75 83 ASP A C 1
ATOM 641 O O . ASP A 1 83 ? -5.521 -11.916 -0.377 1.00 83.75 83 ASP A O 1
ATOM 645 N N . GLU A 1 84 ? -7.266 -11.003 0.690 1.00 86.06 84 GLU A N 1
ATOM 646 C CA . GLU A 1 84 ? -7.271 -9.758 -0.089 1.00 86.06 84 GLU A CA 1
ATOM 647 C C . GLU A 1 84 ? -5.967 -8.948 0.035 1.00 86.06 84 GLU A C 1
ATOM 649 O O . GLU A 1 84 ? -5.626 -8.184 -0.876 1.00 86.06 84 GLU A O 1
ATOM 654 N N . GLY A 1 85 ? -5.230 -9.102 1.143 1.00 89.69 85 GLY A N 1
ATOM 655 C CA . GLY A 1 85 ? -4.002 -8.351 1.426 1.00 89.69 85 GLY A CA 1
ATOM 656 C C . GLY A 1 85 ? -4.229 -6.844 1.604 1.00 89.69 85 GLY A C 1
ATOM 657 O O . GLY A 1 85 ? -5.332 -6.331 1.436 1.00 89.69 85 GLY A O 1
ATOM 658 N N . VAL A 1 86 ? -3.189 -6.109 1.979 1.00 92.56 86 VAL A N 1
ATOM 659 C CA . VAL A 1 86 ? -3.216 -4.644 2.093 1.00 92.56 86 VAL A CA 1
ATOM 660 C C . VAL A 1 86 ? -2.562 -4.051 0.853 1.00 92.56 86 VAL A C 1
ATOM 662 O O . VAL A 1 86 ? -1.428 -4.412 0.533 1.00 92.56 86 VAL A O 1
ATOM 665 N N . LEU A 1 87 ? -3.264 -3.155 0.160 1.00 91.94 87 LEU A N 1
ATOM 666 C CA . LEU A 1 87 ? -2.696 -2.414 -0.963 1.00 91.94 87 LEU A CA 1
ATOM 667 C C . LEU A 1 87 ? -1.851 -1.253 -0.428 1.00 91.94 87 LEU A C 1
ATOM 669 O O . LEU A 1 87 ? -2.358 -0.398 0.293 1.00 91.94 87 LEU A O 1
ATOM 673 N N . LEU A 1 88 ? -0.575 -1.210 -0.782 1.00 90.50 88 LEU A N 1
ATOM 674 C CA . LEU A 1 88 ? 0.324 -0.107 -0.460 1.00 90.50 88 LEU A CA 1
ATOM 675 C C . LEU A 1 88 ? 0.683 0.600 -1.755 1.00 90.50 88 LEU A C 1
ATOM 677 O O . LEU A 1 88 ? 1.110 -0.060 -2.699 1.00 90.50 88 LEU A O 1
ATOM 681 N N . ALA A 1 89 ? 0.514 1.915 -1.797 1.00 85.56 89 ALA A N 1
ATOM 682 C CA . ALA A 1 89 ? 0.806 2.714 -2.973 1.00 85.56 89 ALA A CA 1
ATOM 683 C C . ALA A 1 89 ? 1.559 3.994 -2.619 1.00 85.56 89 ALA A C 1
ATOM 685 O O . ALA A 1 89 ? 1.309 4.609 -1.580 1.00 85.56 89 ALA A O 1
ATOM 686 N N . GLN A 1 90 ? 2.448 4.410 -3.513 1.00 79.06 90 GLN A N 1
ATOM 687 C CA . GLN A 1 90 ? 3.148 5.680 -3.444 1.00 79.06 90 GLN A CA 1
ATOM 688 C C . GLN A 1 90 ? 2.898 6.467 -4.728 1.00 79.06 90 GLN A C 1
ATOM 690 O O . GLN A 1 90 ? 3.194 6.017 -5.829 1.00 79.06 90 GLN A O 1
ATOM 695 N N . LEU A 1 91 ? 2.353 7.668 -4.559 1.00 72.69 91 LEU A N 1
ATOM 696 C CA . LEU A 1 91 ? 2.047 8.614 -5.632 1.00 72.69 91 LEU A CA 1
ATOM 697 C C . LEU A 1 91 ? 2.961 9.842 -5.586 1.00 72.69 91 LEU A C 1
ATOM 699 O O . LEU A 1 91 ? 2.717 10.827 -6.275 1.00 72.69 91 LEU A O 1
ATOM 703 N N . SER A 1 92 ? 3.983 9.807 -4.731 1.00 57.75 92 SER A N 1
ATOM 704 C CA . SER A 1 92 ? 5.009 10.838 -4.614 1.00 57.75 92 SER A CA 1
ATOM 705 C C . SER A 1 92 ? 6.329 10.361 -5.218 1.00 57.75 92 SER A C 1
ATOM 707 O O . SER A 1 92 ? 6.777 9.244 -4.954 1.00 57.75 92 SER A O 1
ATOM 709 N N . GLY A 1 93 ? 6.988 11.239 -5.974 1.00 48.69 93 GLY A N 1
ATOM 710 C CA . GLY A 1 93 ? 8.313 11.001 -6.546 1.00 48.69 93 GLY A CA 1
ATOM 711 C C . GLY A 1 93 ? 8.314 10.444 -7.970 1.00 48.69 93 GLY A C 1
ATOM 712 O O . GLY A 1 93 ? 7.273 10.265 -8.607 1.00 48.69 93 GLY A O 1
ATOM 713 N N . ASP A 1 94 ? 9.527 10.175 -8.456 1.00 37.78 94 ASP A N 1
ATOM 714 C CA . ASP A 1 94 ? 9.827 9.845 -9.849 1.00 37.78 94 ASP A CA 1
ATOM 715 C C . ASP A 1 94 ? 9.063 8.626 -10.390 1.00 37.78 94 ASP A C 1
ATOM 717 O O . ASP A 1 94 ? 8.996 8.473 -11.591 1.00 37.78 94 ASP A O 1
ATOM 721 N N . GLY A 1 95 ? 8.401 7.788 -9.584 1.00 38.47 95 GLY A N 1
ATOM 722 C CA . GLY A 1 95 ? 7.564 6.679 -10.084 1.00 38.47 95 GLY A CA 1
ATOM 723 C C . GLY A 1 95 ? 6.390 7.113 -10.983 1.00 38.47 95 GLY A C 1
ATOM 724 O O . GLY A 1 95 ? 5.962 6.346 -11.841 1.00 38.47 95 GLY A O 1
ATOM 725 N N . PHE A 1 96 ? 5.917 8.359 -10.847 1.00 41.38 96 PHE A N 1
ATOM 726 C CA . PHE A 1 96 ? 4.950 8.983 -11.768 1.00 41.38 96 PHE A CA 1
ATOM 727 C C . PHE A 1 96 ? 5.609 9.863 -12.849 1.00 41.38 96 PHE A C 1
ATOM 729 O O . PHE A 1 96 ? 4.965 10.173 -13.848 1.00 41.38 96 PHE A O 1
ATOM 736 N N . ALA A 1 97 ? 6.876 10.259 -12.670 1.00 36.84 97 ALA A N 1
ATOM 737 C CA . ALA A 1 97 ? 7.631 11.085 -13.624 1.00 36.84 97 ALA A CA 1
ATOM 738 C C . ALA A 1 97 ? 8.544 10.266 -14.565 1.00 36.84 97 ALA A C 1
ATOM 740 O O . ALA A 1 97 ? 8.897 10.732 -15.645 1.00 36.84 97 ALA A O 1
ATOM 741 N N . ALA A 1 98 ? 8.909 9.043 -14.171 1.00 36.72 98 ALA A N 1
ATOM 742 C CA . ALA A 1 98 ? 9.841 8.139 -14.844 1.00 36.72 98 ALA A CA 1
ATOM 743 C C . ALA A 1 98 ? 9.181 7.329 -15.962 1.00 36.72 98 ALA A C 1
ATOM 745 O O . ALA A 1 98 ? 9.875 6.665 -16.726 1.00 36.72 98 ALA A O 1
ATOM 746 N N . ILE A 1 99 ? 7.856 7.409 -16.091 1.00 39.91 99 ILE A N 1
ATOM 747 C CA . ILE A 1 99 ? 7.141 6.953 -17.282 1.00 39.91 99 ILE A CA 1
ATOM 748 C C . ILE A 1 99 ? 7.026 8.165 -18.223 1.00 39.91 99 ILE A C 1
ATOM 750 O O . ILE A 1 99 ? 5.967 8.763 -18.366 1.00 39.91 99 ILE A O 1
ATOM 754 N N . ASP A 1 100 ? 8.165 8.576 -18.787 1.00 33.66 100 ASP A N 1
ATOM 755 C CA . ASP A 1 100 ? 8.301 9.465 -19.952 1.00 33.66 100 ASP A CA 1
ATOM 756 C C . ASP A 1 100 ? 7.495 10.780 -19.970 1.00 33.66 100 ASP A C 1
ATOM 758 O O . ASP A 1 100 ? 6.790 11.070 -20.936 1.00 33.66 100 ASP A O 1
ATOM 762 N N . GLY A 1 101 ? 7.645 11.641 -18.958 1.00 39.19 101 GLY A N 1
ATOM 763 C CA . GLY A 1 101 ? 7.287 13.068 -19.065 1.00 39.19 101 GLY A CA 1
ATOM 764 C C . GLY A 1 101 ? 5.794 13.413 -19.195 1.00 39.19 101 GLY A C 1
ATOM 765 O O . GLY A 1 101 ? 5.434 14.561 -18.970 1.00 39.19 101 GLY A O 1
ATOM 766 N N . GLU A 1 102 ? 4.923 12.449 -19.469 1.00 35.19 102 GLU A N 1
ATOM 767 C CA . GLU A 1 102 ? 3.473 12.487 -19.301 1.00 35.19 102 GLU A CA 1
ATOM 768 C C . GLU A 1 102 ? 2.995 11.040 -19.107 1.00 35.19 102 GLU A C 1
ATOM 770 O O . GLU A 1 102 ? 3.407 10.162 -19.871 1.00 35.19 102 GLU A O 1
ATOM 775 N N . PRO A 1 103 ? 2.105 10.746 -18.140 1.00 38.12 103 PRO A N 1
ATOM 776 C CA . PRO A 1 103 ? 1.600 9.393 -17.958 1.00 38.12 103 PRO A CA 1
ATOM 777 C C . PRO A 1 103 ? 0.684 9.010 -19.134 1.00 38.12 103 PRO A C 1
ATOM 779 O O . PRO A 1 103 ? -0.536 9.140 -19.067 1.00 38.12 103 PRO A O 1
ATOM 782 N N . LYS A 1 104 ? 1.268 8.467 -20.211 1.00 39.19 104 LYS A N 1
ATOM 783 C CA . LYS A 1 104 ? 0.552 7.917 -21.382 1.00 39.19 104 LYS A CA 1
ATOM 784 C C . LYS A 1 104 ? -0.229 6.629 -21.088 1.00 39.19 104 LYS A C 1
ATOM 786 O O . LYS A 1 104 ? -0.824 6.046 -21.988 1.00 39.19 104 LYS A O 1
ATOM 791 N N . PHE A 1 105 ? -0.261 6.171 -19.837 1.00 43.88 105 PHE A N 1
ATOM 792 C CA . PHE A 1 105 ? -0.962 4.945 -19.447 1.00 43.88 105 PHE A CA 1
ATOM 793 C C . PHE A 1 105 ? -2.499 5.072 -19.458 1.00 43.88 105 PHE A C 1
ATOM 795 O O . PHE A 1 105 ? -3.183 4.052 -19.446 1.00 43.88 105 PHE A O 1
ATOM 802 N N . TYR A 1 106 ? -3.057 6.291 -19.515 1.00 44.09 106 TYR A N 1
ATOM 803 C CA . TYR A 1 106 ? -4.490 6.532 -19.280 1.00 44.09 106 TYR A CA 1
ATOM 804 C C . TYR A 1 106 ? -5.226 7.302 -20.388 1.00 44.09 106 TYR A C 1
ATOM 806 O O . TYR A 1 106 ? -6.258 7.912 -20.119 1.00 44.09 106 TYR A O 1
ATOM 814 N N . GLU A 1 107 ? -4.791 7.229 -21.649 1.00 36.53 107 GLU A N 1
ATOM 815 C CA . GLU A 1 107 ? -5.566 7.805 -22.770 1.00 36.53 107 GLU A CA 1
ATOM 816 C C . GLU A 1 107 ? -6.950 7.144 -22.983 1.00 36.53 107 GLU A C 1
ATOM 818 O O . GLU A 1 107 ? -7.733 7.612 -23.806 1.00 36.53 107 GLU A O 1
ATOM 823 N N . SER A 1 108 ? -7.303 6.087 -22.238 1.00 35.97 108 SER A N 1
ATOM 824 C CA . SER A 1 108 ? -8.575 5.367 -22.413 1.00 35.97 108 SER A CA 1
ATOM 825 C C . SER A 1 108 ? -9.579 5.456 -21.2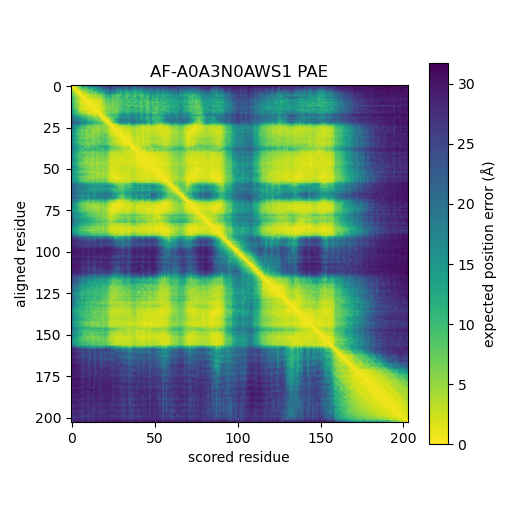60 1.00 35.97 108 SER A C 1
ATOM 827 O O . SER A 1 108 ? -10.677 4.913 -21.386 1.00 35.97 108 SER A O 1
ATOM 829 N N . LEU A 1 109 ? -9.292 6.168 -20.167 1.00 35.88 109 LEU A N 1
ATOM 830 C CA . LEU A 1 109 ? -10.275 6.332 -19.093 1.00 35.88 109 LEU A CA 1
ATOM 831 C C . LEU A 1 109 ? -10.913 7.714 -19.184 1.00 35.88 109 LEU A C 1
ATOM 833 O O . LEU A 1 109 ? -10.359 8.713 -18.736 1.00 35.88 109 LEU A O 1
ATOM 837 N N . ALA A 1 110 ? -12.104 7.754 -19.781 1.00 39.03 110 ALA A N 1
ATOM 838 C CA . ALA A 1 110 ? -12.994 8.905 -19.751 1.00 39.03 110 ALA A CA 1
ATOM 839 C C . ALA A 1 110 ? -13.375 9.231 -18.295 1.00 39.03 110 ALA A C 1
ATOM 841 O O . ALA A 1 110 ? -14.398 8.779 -17.781 1.00 39.03 110 ALA A O 1
ATOM 842 N N . ALA A 1 111 ? -12.527 9.998 -17.611 1.00 38.12 111 ALA A N 1
ATOM 843 C CA . ALA A 1 111 ? -12.838 10.563 -16.312 1.00 38.12 111 ALA A CA 1
ATOM 844 C C . ALA A 1 111 ? -13.914 11.655 -16.480 1.00 38.12 111 ALA A C 1
ATOM 846 O O . ALA A 1 111 ? -13.869 12.426 -17.446 1.00 38.12 111 ALA A O 1
ATOM 847 N N . PRO A 1 112 ? -14.893 11.755 -15.564 1.00 38.09 112 PRO A N 1
ATOM 848 C CA . PRO A 1 112 ? -15.848 12.854 -15.573 1.00 38.09 112 PRO A CA 1
ATOM 849 C C . PRO A 1 112 ? -15.095 14.182 -15.412 1.00 38.09 112 PRO A C 1
ATOM 851 O O . PRO A 1 112 ? -14.152 14.275 -14.629 1.00 38.09 112 PRO A O 1
ATOM 854 N N . ALA A 1 113 ? -15.532 15.200 -16.158 1.00 42.53 113 ALA A N 1
ATOM 855 C CA . ALA A 1 113 ? -14.834 16.455 -16.477 1.00 42.53 113 ALA A CA 1
ATOM 856 C C . ALA A 1 113 ? -14.436 17.381 -15.295 1.00 42.53 113 ALA A C 1
ATOM 858 O O . ALA A 1 113 ? -14.140 18.555 -15.506 1.00 42.53 113 ALA A O 1
ATOM 859 N N . THR A 1 114 ? -14.433 16.890 -14.056 1.00 45.38 114 THR A N 1
ATOM 860 C CA . THR A 1 114 ? -14.146 17.652 -12.831 1.00 45.38 114 THR A CA 1
ATOM 861 C C . THR A 1 114 ? -13.105 17.009 -11.907 1.00 45.38 114 THR A C 1
ATOM 863 O O . THR A 1 114 ? -12.729 17.641 -10.925 1.00 45.38 114 THR A O 1
ATOM 866 N N . ALA A 1 115 ? -12.644 15.784 -12.179 1.00 47.31 115 ALA A N 1
ATOM 867 C CA . ALA A 1 115 ? -11.579 15.120 -11.418 1.00 47.31 115 ALA A CA 1
ATOM 868 C C . ALA A 1 115 ? -10.255 15.211 -12.188 1.00 47.31 115 ALA A C 1
ATOM 870 O O . ALA A 1 115 ? -10.246 15.055 -13.411 1.00 47.31 115 ALA A O 1
ATOM 871 N N . SER A 1 116 ? -9.138 15.473 -11.503 1.00 53.66 116 SER A N 1
ATOM 872 C CA . SER A 1 116 ? -7.839 15.433 -12.178 1.00 53.66 116 SER A CA 1
ATOM 873 C C . SER A 1 116 ? -7.522 13.989 -12.610 1.00 53.66 116 SER A C 1
ATOM 875 O O . SER A 1 116 ? -7.981 13.044 -11.962 1.00 53.66 116 SER A O 1
ATOM 877 N N . PRO A 1 117 ? -6.725 13.771 -13.672 1.00 54.81 117 PRO A N 1
ATOM 878 C CA . PRO A 1 117 ? -6.289 12.427 -14.067 1.00 54.81 117 PRO A CA 1
ATOM 879 C C . PRO A 1 117 ? -5.634 11.638 -12.920 1.00 54.81 117 PRO A C 1
ATOM 881 O O . PRO A 1 117 ? -5.771 10.419 -12.846 1.00 54.81 117 PRO A O 1
ATOM 884 N N . ALA A 1 118 ? -4.983 12.339 -11.985 1.00 55.53 118 ALA A N 1
ATOM 885 C CA . ALA A 1 118 ? -4.428 11.747 -10.774 1.00 55.53 118 ALA A CA 1
ATOM 886 C C . ALA A 1 118 ? -5.522 11.208 -9.836 1.00 55.53 118 ALA A C 1
ATOM 888 O O . ALA A 1 118 ? -5.405 10.086 -9.354 1.00 55.53 118 ALA A O 1
ATOM 889 N N . ASP A 1 119 ? -6.616 11.945 -9.625 1.00 57.47 119 ASP A N 1
ATOM 890 C CA . ASP A 1 119 ? -7.732 11.499 -8.776 1.00 57.47 119 ASP A CA 1
ATOM 891 C C . ASP A 1 119 ? -8.407 10.244 -9.347 1.00 57.47 119 ASP A C 1
ATOM 893 O O . ASP A 1 119 ? -8.731 9.311 -8.608 1.00 57.47 119 ASP A O 1
ATOM 897 N N . ALA A 1 120 ? -8.576 10.198 -10.673 1.00 61.03 120 ALA A N 1
ATOM 898 C CA . ALA A 1 120 ? -9.111 9.031 -11.370 1.00 61.03 120 ALA A CA 1
ATOM 899 C C . ALA A 1 120 ? -8.188 7.809 -11.223 1.00 61.03 120 ALA A C 1
ATOM 901 O O . ALA A 1 120 ? -8.673 6.708 -10.972 1.00 61.03 120 ALA A O 1
ATOM 902 N N . ALA A 1 121 ? -6.869 8.009 -11.298 1.00 62.50 121 ALA A N 1
ATOM 903 C CA . ALA A 1 121 ? -5.888 6.946 -11.095 1.00 62.50 121 ALA A CA 1
ATOM 904 C C . ALA A 1 121 ? -5.880 6.415 -9.651 1.00 62.50 121 ALA A C 1
ATOM 906 O O . ALA A 1 121 ? -5.758 5.211 -9.449 1.00 62.50 121 ALA A O 1
ATOM 907 N N . ILE A 1 122 ? -6.062 7.276 -8.642 1.00 67.75 122 ILE A N 1
ATOM 908 C CA . ILE A 1 122 ? -6.191 6.847 -7.236 1.00 67.75 122 ILE A CA 1
ATOM 909 C C . ILE A 1 122 ? -7.422 5.965 -7.057 1.00 67.75 122 ILE A C 1
ATOM 911 O O . ILE A 1 122 ? -7.343 4.907 -6.430 1.00 67.75 122 ILE A O 1
ATOM 915 N N . LEU A 1 123 ? -8.557 6.403 -7.605 1.00 68.31 123 LEU A N 1
ATOM 916 C CA . LEU A 1 123 ? -9.811 5.659 -7.562 1.00 68.31 123 LEU A CA 1
ATOM 917 C C . LEU A 1 123 ? -9.674 4.301 -8.249 1.00 68.31 123 LEU A C 1
ATOM 919 O O . LEU A 1 123 ? -10.019 3.289 -7.643 1.00 68.31 123 LEU A O 1
ATOM 923 N N . ASP A 1 124 ? -9.122 4.269 -9.461 1.00 70.56 124 ASP A N 1
ATOM 924 C CA . ASP A 1 124 ? -8.899 3.032 -10.210 1.00 70.56 124 ASP A CA 1
ATOM 925 C C . ASP A 1 124 ? -7.971 2.073 -9.454 1.00 70.56 124 ASP A C 1
ATOM 927 O O . ASP A 1 124 ? -8.297 0.901 -9.261 1.00 70.56 124 ASP A O 1
ATOM 931 N N . LEU A 1 125 ? -6.862 2.592 -8.919 1.00 75.94 125 LEU A N 1
ATOM 932 C CA . LEU A 1 125 ? -5.905 1.820 -8.136 1.00 75.94 125 LEU A CA 1
ATOM 933 C C . LEU A 1 125 ? -6.550 1.207 -6.887 1.00 75.94 125 LEU A C 1
ATOM 935 O O . LEU A 1 125 ? -6.328 0.032 -6.595 1.00 75.94 125 LEU A O 1
ATOM 939 N N . CYS A 1 126 ? -7.364 1.976 -6.162 1.00 75.12 126 CYS A N 1
ATOM 940 C CA . CYS A 1 126 ? -8.033 1.498 -4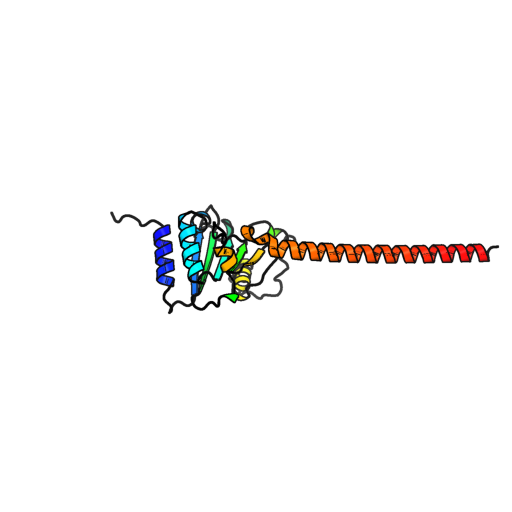.952 1.00 75.12 126 CYS A CA 1
ATOM 941 C C . CYS A 1 126 ? -9.156 0.494 -5.256 1.00 75.12 126 CYS A C 1
ATOM 943 O O . CYS A 1 126 ? -9.336 -0.454 -4.493 1.00 75.12 126 CYS A O 1
ATOM 945 N N . ILE A 1 127 ? -9.895 0.682 -6.356 1.00 77.69 127 ILE A N 1
ATOM 946 C CA . ILE A 1 127 ? -10.997 -0.202 -6.766 1.00 77.69 127 ILE A CA 1
ATOM 947 C C . ILE A 1 127 ? -10.456 -1.521 -7.324 1.00 77.69 127 ILE A C 1
ATOM 949 O O . ILE A 1 127 ? -10.860 -2.593 -6.876 1.00 77.69 127 ILE A O 1
ATOM 953 N N . ASN A 1 128 ? -9.527 -1.449 -8.278 1.00 79.19 128 ASN A N 1
ATOM 954 C CA . ASN A 1 128 ? -8.999 -2.623 -8.974 1.00 79.19 128 ASN A CA 1
ATOM 955 C C . ASN A 1 128 ? -7.900 -3.331 -8.182 1.00 79.19 128 ASN A C 1
ATOM 957 O O . ASN A 1 128 ? -7.638 -4.512 -8.405 1.00 79.19 128 ASN A O 1
ATOM 961 N N . ARG A 1 129 ? -7.263 -2.627 -7.237 1.00 82.88 129 ARG A N 1
ATOM 962 C CA . ARG A 1 129 ? -6.191 -3.152 -6.376 1.00 82.88 129 ARG A CA 1
ATOM 963 C C . ARG A 1 129 ? -5.010 -3.708 -7.174 1.00 82.88 129 ARG A C 1
ATOM 965 O O . ARG A 1 129 ? -4.408 -4.712 -6.786 1.00 82.88 129 ARG A O 1
ATOM 972 N N . ASN A 1 130 ? -4.703 -3.062 -8.295 1.00 76.00 130 ASN A N 1
ATOM 973 C CA . ASN A 1 130 ? -3.638 -3.470 -9.201 1.00 76.00 130 ASN A CA 1
ATOM 974 C C . ASN A 1 130 ? -2.257 -3.267 -8.559 1.00 76.00 130 ASN A C 1
ATOM 976 O O . ASN A 1 130 ? -2.006 -2.250 -7.909 1.00 76.00 130 ASN A O 1
ATOM 980 N N . GLU A 1 131 ? -1.352 -4.222 -8.780 1.00 77.19 131 GLU A N 1
ATOM 981 C CA . GLU A 1 131 ? 0.069 -4.093 -8.433 1.00 77.19 131 GLU A CA 1
ATOM 982 C C . GLU A 1 131 ? 0.846 -3.514 -9.615 1.00 77.19 131 GLU A C 1
ATOM 984 O O . GLU A 1 131 ? 0.977 -4.136 -10.677 1.00 77.19 131 GLU A O 1
ATOM 989 N N . ILE A 1 132 ? 1.367 -2.309 -9.422 1.00 75.00 132 ILE A N 1
ATOM 990 C CA . ILE A 1 132 ? 2.058 -1.522 -10.436 1.00 75.00 132 ILE A CA 1
ATOM 991 C C . ILE A 1 132 ? 3.517 -1.364 -9.990 1.00 75.00 132 ILE A C 1
ATOM 993 O O . ILE A 1 132 ? 3.756 -0.922 -8.867 1.00 75.00 132 ILE A O 1
ATOM 997 N N . PRO A 1 133 ? 4.506 -1.702 -10.835 1.00 71.69 133 PRO A N 1
ATOM 998 C CA . PRO A 1 133 ? 5.923 -1.586 -10.475 1.00 71.69 133 PRO A CA 1
ATOM 999 C C . PRO A 1 133 ? 6.247 -0.179 -10.003 1.00 71.69 133 PRO A C 1
ATOM 1001 O O . PRO A 1 133 ? 5.761 0.777 -10.606 1.00 71.69 133 PRO A O 1
ATOM 1004 N N . LEU A 1 134 ? 7.052 -0.063 -8.949 1.00 70.19 134 LEU A N 1
ATOM 1005 C CA . LEU A 1 134 ? 7.493 1.206 -8.361 1.00 70.19 134 LEU A CA 1
ATOM 1006 C C . LEU A 1 134 ? 6.363 2.125 -7.849 1.00 70.19 134 LEU A C 1
ATOM 1008 O O . LEU A 1 134 ? 6.644 3.234 -7.399 1.00 70.19 134 LEU A O 1
ATOM 1012 N N . VAL A 1 135 ? 5.099 1.687 -7.902 1.00 75.56 135 VAL A N 1
ATOM 1013 C CA . VAL A 1 135 ? 3.922 2.515 -7.594 1.00 75.56 135 VAL A CA 1
ATOM 1014 C C . VAL A 1 135 ? 3.012 1.845 -6.572 1.00 75.56 135 VAL A C 1
ATOM 1016 O O . VAL A 1 135 ? 2.541 2.514 -5.655 1.00 75.56 135 VAL A O 1
ATOM 1019 N N . SER A 1 136 ? 2.740 0.544 -6.698 1.00 82.50 136 SER A N 1
ATOM 1020 C CA . SER A 1 136 ? 1.868 -0.179 -5.774 1.00 82.50 136 SER A CA 1
ATOM 1021 C C . SER A 1 136 ? 2.209 -1.660 -5.627 1.00 82.50 136 SER A C 1
ATOM 1023 O O . SER A 1 136 ? 2.644 -2.334 -6.557 1.00 82.50 136 SER A O 1
ATOM 1025 N N . THR A 1 137 ? 1.948 -2.201 -4.440 1.00 85.56 137 THR A N 1
ATOM 1026 C CA . THR A 1 137 ? 2.060 -3.636 -4.162 1.00 85.56 137 THR A CA 1
ATOM 1027 C C . THR A 1 137 ? 0.991 -4.085 -3.175 1.00 85.56 137 THR A C 1
ATOM 1029 O O . THR A 1 137 ? 0.502 -3.304 -2.355 1.00 85.56 137 THR A O 1
ATOM 1032 N N . ARG A 1 138 ? 0.613 -5.360 -3.247 1.00 89.88 138 ARG A N 1
ATOM 1033 C CA . ARG A 1 138 ? -0.310 -6.004 -2.320 1.00 89.88 138 ARG A CA 1
ATOM 1034 C C . ARG A 1 138 ? 0.463 -6.896 -1.371 1.00 89.88 138 ARG A C 1
ATOM 1036 O O . ARG A 1 138 ? 1.039 -7.908 -1.759 1.00 89.88 138 ARG A O 1
ATOM 1043 N N . ILE A 1 139 ? 0.400 -6.570 -0.088 1.00 89.94 139 ILE A N 1
ATOM 1044 C CA . ILE A 1 139 ? 1.146 -7.292 0.935 1.00 89.94 139 ILE A CA 1
ATOM 1045 C C . ILE A 1 139 ? 0.188 -8.038 1.849 1.00 89.94 139 ILE A C 1
ATOM 1047 O O . ILE A 1 139 ? -0.787 -7.487 2.360 1.00 89.94 139 ILE A O 1
ATOM 1051 N N . ASN A 1 140 ? 0.470 -9.319 2.083 1.00 90.56 140 ASN A N 1
ATOM 1052 C CA . ASN A 1 140 ? -0.292 -10.100 3.044 1.00 90.56 140 ASN A CA 1
ATOM 1053 C C . ASN A 1 140 ? -0.180 -9.473 4.444 1.00 90.56 140 ASN A C 1
ATOM 1055 O O . ASN A 1 140 ? 0.918 -9.186 4.924 1.00 90.56 140 ASN A O 1
ATOM 1059 N N . ARG A 1 141 ? -1.319 -9.319 5.125 1.00 90.75 141 ARG A N 1
ATOM 1060 C CA . ARG A 1 141 ? -1.392 -8.741 6.473 1.00 90.75 141 ARG A CA 1
ATOM 1061 C C . ARG A 1 141 ? -0.432 -9.414 7.461 1.00 90.75 141 ARG A C 1
ATOM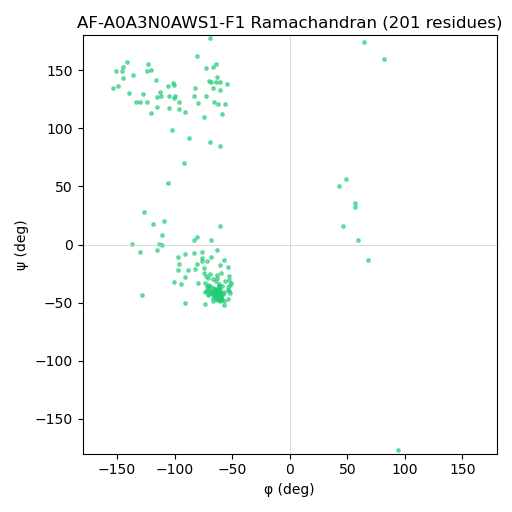 1063 O O . ARG A 1 141 ? 0.209 -8.723 8.245 1.00 90.75 141 ARG A O 1
ATOM 1070 N N . GLY A 1 142 ? -0.312 -10.741 7.422 1.00 90.06 142 GLY A N 1
ATOM 1071 C CA . GLY A 1 142 ? 0.584 -11.496 8.298 1.00 90.06 142 GLY A CA 1
ATOM 1072 C C . GLY A 1 142 ? 2.0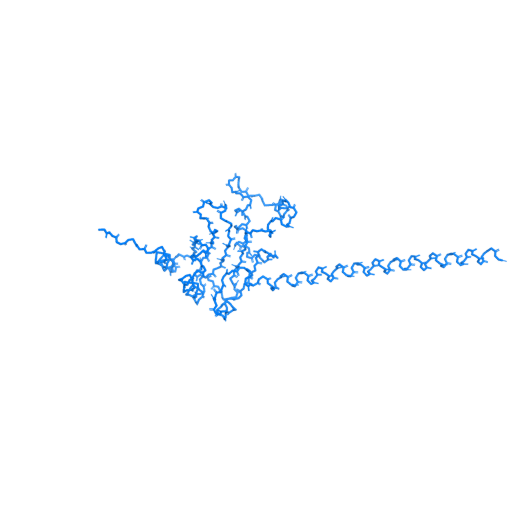54 -11.118 8.110 1.00 90.06 142 GLY A C 1
ATOM 1073 O O . GLY A 1 142 ? 2.782 -11.016 9.092 1.00 90.06 142 GLY A O 1
ATOM 1074 N N . ARG A 1 143 ? 2.477 -10.809 6.874 1.00 89.94 143 ARG A N 1
ATOM 1075 C CA . ARG A 1 143 ? 3.832 -10.304 6.586 1.00 89.94 143 ARG A CA 1
ATOM 1076 C C . ARG A 1 143 ? 4.070 -8.932 7.219 1.00 89.94 143 ARG A C 1
ATOM 1078 O O . ARG A 1 143 ? 5.153 -8.695 7.737 1.00 89.94 143 ARG A O 1
ATOM 1085 N N . ILE A 1 144 ? 3.059 -8.063 7.222 1.00 91.44 144 ILE A N 1
ATOM 1086 C CA . ILE A 1 144 ? 3.135 -6.730 7.842 1.00 91.44 144 ILE A CA 1
ATOM 1087 C C . ILE A 1 144 ? 3.178 -6.841 9.370 1.00 91.44 144 ILE A C 1
ATOM 1089 O O . ILE A 1 144 ? 3.951 -6.150 10.021 1.00 91.44 144 ILE A O 1
ATOM 1093 N N . LEU A 1 145 ? 2.367 -7.723 9.960 1.00 91.31 145 LEU A N 1
ATOM 1094 C CA . LEU A 1 145 ? 2.350 -7.941 11.411 1.00 91.31 145 LEU A CA 1
ATOM 1095 C C . LEU A 1 145 ? 3.632 -8.614 11.929 1.00 91.31 145 LEU A C 1
ATOM 1097 O O . LEU A 1 145 ? 3.985 -8.433 13.090 1.00 91.31 145 LEU A O 1
ATOM 1101 N N . ALA A 1 146 ? 4.334 -9.368 11.079 1.00 88.88 146 ALA A N 1
ATOM 1102 C CA . ALA A 1 146 ? 5.638 -9.940 11.404 1.00 88.88 146 ALA A CA 1
ATOM 1103 C C . ALA A 1 146 ? 6.776 -8.898 11.392 1.00 88.88 146 ALA A C 1
ATOM 1105 O O . ALA A 1 146 ? 7.818 -9.128 12.008 1.00 88.88 146 ALA A O 1
ATOM 1106 N N . ASP A 1 147 ? 6.592 -7.756 10.719 1.00 85.62 147 ASP A N 1
ATOM 1107 C CA . ASP A 1 147 ? 7.520 -6.628 10.790 1.00 85.62 147 ASP A CA 1
ATOM 1108 C C . ASP A 1 147 ? 7.392 -5.925 12.151 1.00 85.62 147 ASP A C 1
ATOM 1110 O O . ASP A 1 147 ? 6.311 -5.493 12.562 1.00 85.62 147 ASP A O 1
ATOM 1114 N N . ARG A 1 148 ? 8.530 -5.749 12.835 1.00 82.06 148 ARG A N 1
ATOM 1115 C CA . ARG A 1 148 ? 8.624 -5.063 14.130 1.00 82.06 148 ARG A CA 1
ATOM 1116 C C . ARG A 1 148 ? 8.054 -3.649 14.078 1.00 82.06 148 ARG A C 1
ATOM 1118 O O . ARG A 1 148 ? 7.563 -3.166 15.101 1.00 82.06 148 ARG A O 1
ATOM 1125 N N . GLU A 1 149 ? 8.135 -2.970 12.938 1.00 83.94 149 GLU A N 1
ATOM 1126 C CA . GLU A 1 149 ? 7.603 -1.618 12.765 1.00 83.94 149 GLU A CA 1
ATOM 1127 C C . GLU A 1 149 ? 6.157 -1.577 12.264 1.00 83.94 149 GLU A C 1
ATOM 1129 O O . GLU A 1 149 ? 5.545 -0.501 12.280 1.00 83.94 149 GLU A O 1
ATOM 1134 N N . CYS A 1 150 ? 5.588 -2.730 11.888 1.00 86.81 150 CYS A N 1
ATOM 1135 C CA . CYS A 1 150 ? 4.291 -2.844 11.225 1.00 86.81 150 CYS A CA 1
ATOM 1136 C C . CYS A 1 150 ? 4.157 -1.769 10.135 1.00 86.81 150 CYS A C 1
ATOM 1138 O O . CYS A 1 150 ? 3.229 -0.947 10.158 1.00 86.81 150 CYS A O 1
ATOM 1140 N N . SER A 1 151 ? 5.170 -1.670 9.267 1.00 87.50 151 SER A N 1
ATOM 1141 C CA . SER A 1 151 ? 5.244 -0.598 8.282 1.00 87.50 151 SER A CA 1
ATOM 1142 C C . SER A 1 151 ? 4.113 -0.739 7.267 1.00 87.50 151 SER A C 1
ATOM 1144 O O . SER A 1 151 ? 3.859 -1.827 6.760 1.00 87.50 151 SER A O 1
ATOM 1146 N N . LEU A 1 152 ? 3.452 0.375 6.953 1.00 90.69 152 LEU A N 1
ATOM 1147 C CA . LEU A 1 152 ? 2.501 0.486 5.840 1.00 90.69 152 LEU A CA 1
ATOM 1148 C C . LEU A 1 152 ? 3.069 1.347 4.703 1.00 90.69 152 LEU A C 1
ATOM 1150 O O . LEU A 1 152 ? 2.318 1.893 3.904 1.00 90.69 152 LEU A O 1
ATOM 1154 N N . ARG A 1 153 ? 4.395 1.513 4.649 1.00 87.19 153 ARG A N 1
ATOM 1155 C CA . ARG A 1 153 ? 5.051 2.221 3.546 1.00 87.19 153 ARG A CA 1
ATOM 1156 C C . ARG A 1 153 ? 5.234 1.285 2.368 1.00 87.19 153 ARG A C 1
ATOM 1158 O O . ARG A 1 153 ? 5.743 0.181 2.552 1.00 87.19 153 ARG A O 1
ATOM 1165 N N . PHE A 1 154 ? 4.918 1.764 1.169 1.00 84.19 154 PHE A N 1
ATOM 1166 C CA . PHE A 1 154 ? 5.215 1.049 -0.073 1.00 84.19 154 PHE A CA 1
ATOM 1167 C C . PHE A 1 154 ? 6.703 0.666 -0.151 1.00 84.19 154 PHE A C 1
ATOM 1169 O O . PHE A 1 154 ? 7.041 -0.498 -0.354 1.00 84.19 154 PHE A O 1
ATOM 1176 N N . SER A 1 155 ? 7.593 1.618 0.145 1.00 79.81 155 SER A N 1
ATOM 1177 C CA . SER A 1 155 ? 9.051 1.437 0.102 1.00 79.81 155 SER A CA 1
ATOM 1178 C C . SER A 1 155 ? 9.602 0.360 1.041 1.00 79.81 155 SER A C 1
ATOM 1180 O O . SER A 1 155 ? 10.717 -0.104 0.839 1.00 79.81 155 SER A O 1
ATOM 1182 N N . SER A 1 156 ? 8.843 -0.081 2.049 1.00 83.69 156 SER A N 1
ATOM 1183 C CA . SER A 1 156 ? 9.244 -1.211 2.899 1.00 83.69 156 SER A CA 1
ATOM 1184 C C . SER A 1 156 ? 9.068 -2.575 2.215 1.00 83.69 156 SER A C 1
ATOM 1186 O O . SER A 1 156 ? 9.548 -3.578 2.738 1.00 83.69 156 SER A O 1
ATOM 1188 N N . TYR A 1 157 ? 8.369 -2.629 1.075 1.00 80.88 157 TYR A N 1
ATOM 1189 C CA . TYR A 1 157 ? 8.001 -3.877 0.396 1.00 80.88 157 TYR A CA 1
ATOM 1190 C C . TYR A 1 157 ? 8.174 -3.850 -1.132 1.00 80.88 157 TYR A C 1
ATOM 1192 O O . TYR A 1 157 ? 7.900 -4.864 -1.784 1.00 80.88 157 TYR A O 1
ATOM 1200 N N . ALA A 1 158 ? 8.646 -2.728 -1.683 1.00 67.44 158 ALA A N 1
ATOM 1201 C CA . ALA A 1 158 ? 8.863 -2.495 -3.113 1.00 67.44 158 ALA A CA 1
ATOM 1202 C C . ALA A 1 158 ? 9.706 -3.603 -3.784 1.00 67.44 158 ALA A C 1
ATOM 1204 O O . ALA A 1 158 ? 9.387 -4.068 -4.878 1.00 67.44 158 ALA A O 1
ATOM 1205 N N . ASP A 1 159 ? 10.676 -4.162 -3.053 1.00 60.44 159 ASP A N 1
ATOM 1206 C CA . ASP A 1 159 ? 11.605 -5.190 -3.537 1.00 60.44 159 ASP A CA 1
ATOM 1207 C C . ASP A 1 159 ? 10.940 -6.425 -4.177 1.00 60.44 159 ASP A C 1
ATOM 1209 O O . ASP A 1 159 ? 11.551 -7.074 -5.019 1.00 60.44 159 ASP A O 1
ATOM 1213 N N . SER A 1 160 ? 9.705 -6.799 -3.813 1.00 51.94 160 SER A N 1
ATOM 1214 C CA . SER A 1 160 ? 9.129 -8.077 -4.280 1.00 51.94 160 SER A CA 1
ATOM 1215 C C . SER A 1 160 ? 8.561 -8.072 -5.705 1.00 51.94 160 SER A C 1
ATOM 1217 O O . SER A 1 160 ? 8.671 -9.085 -6.394 1.00 51.94 160 SER A O 1
ATOM 1219 N N . VAL A 1 161 ? 8.000 -6.953 -6.170 1.00 52.78 161 VAL A N 1
ATOM 1220 C CA . VAL A 1 161 ? 7.454 -6.825 -7.537 1.00 52.78 161 VAL A CA 1
ATOM 1221 C C . VAL A 1 161 ? 8.499 -6.220 -8.478 1.00 52.78 161 VAL A C 1
ATOM 1223 O O . VAL A 1 161 ? 8.589 -6.618 -9.643 1.00 52.78 161 VAL A O 1
ATOM 1226 N N . ASP A 1 162 ? 9.337 -5.323 -7.956 1.00 52.44 162 ASP A N 1
ATOM 1227 C CA . ASP A 1 162 ? 10.329 -4.584 -8.736 1.00 52.44 162 ASP A CA 1
ATOM 1228 C C . ASP A 1 162 ? 11.509 -5.469 -9.168 1.00 52.44 162 ASP A C 1
ATOM 1230 O O . ASP A 1 162 ? 11.910 -5.423 -10.332 1.00 52.44 162 ASP A O 1
ATOM 1234 N N . LEU A 1 163 ? 12.006 -6.366 -8.299 1.00 50.19 163 LEU A N 1
ATOM 1235 C CA . LEU A 1 163 ? 13.038 -7.341 -8.686 1.00 50.19 163 LEU A CA 1
ATOM 1236 C C . LEU A 1 163 ? 12.523 -8.341 -9.719 1.00 50.19 163 LEU A C 1
ATOM 1238 O O . LEU A 1 163 ? 13.222 -8.619 -10.685 1.00 50.19 163 LEU A O 1
ATOM 1242 N N . GLN A 1 164 ? 11.313 -8.882 -9.554 1.00 50.06 164 GLN A N 1
ATOM 1243 C CA . GLN A 1 164 ? 10.799 -9.890 -10.487 1.00 50.06 164 GLN A CA 1
ATOM 1244 C C . GLN A 1 164 ? 10.569 -9.319 -11.888 1.00 50.06 164 GLN A C 1
ATOM 1246 O O . GLN A 1 164 ? 10.917 -9.971 -12.873 1.00 50.06 164 GLN A O 1
ATOM 1251 N N . LYS A 1 165 ? 10.027 -8.100 -11.993 1.00 53.16 165 LYS A N 1
ATOM 1252 C CA . LYS A 1 165 ? 9.820 -7.459 -13.295 1.00 53.16 165 LYS A CA 1
ATOM 1253 C C . LYS A 1 165 ? 11.123 -6.974 -13.922 1.00 53.16 165 LYS A C 1
ATOM 1255 O O . LYS A 1 165 ? 11.313 -7.222 -15.110 1.00 53.16 165 LYS A O 1
ATOM 1260 N N . SER A 1 166 ? 12.039 -6.399 -13.143 1.00 53.31 166 SER A N 1
ATOM 1261 C CA . SER A 1 166 ? 13.376 -6.035 -13.634 1.00 53.31 166 SER A CA 1
ATOM 1262 C C . SER A 1 166 ? 14.135 -7.259 -14.163 1.00 53.31 166 SER A C 1
ATOM 1264 O O . SER A 1 166 ? 14.594 -7.263 -15.302 1.00 53.31 166 SER A O 1
ATOM 1266 N N . LEU A 1 167 ? 14.138 -8.366 -13.408 1.00 47.19 167 LEU A N 1
ATOM 1267 C CA . LEU A 1 167 ? 14.748 -9.630 -13.836 1.00 47.19 167 LEU A CA 1
ATOM 1268 C C . LEU A 1 167 ? 14.089 -10.206 -15.099 1.00 47.19 167 LEU A C 1
ATOM 1270 O O . LEU A 1 167 ? 14.782 -10.761 -15.950 1.00 47.19 167 LEU A O 1
ATOM 1274 N N . SER A 1 168 ? 12.765 -10.074 -15.248 1.00 57.34 168 SER A N 1
ATOM 1275 C CA . SER A 1 168 ? 12.074 -10.513 -16.468 1.00 57.34 168 SER A CA 1
ATOM 1276 C C . SER A 1 168 ? 12.428 -9.654 -17.687 1.00 57.34 168 SER A C 1
ATOM 1278 O O . SER A 1 168 ? 12.713 -10.195 -18.750 1.00 57.34 168 SER A O 1
ATOM 1280 N N . GLN A 1 169 ? 12.513 -8.331 -17.522 1.00 57.19 169 GLN A N 1
ATOM 1281 C CA . GLN A 1 169 ? 12.859 -7.403 -18.600 1.00 57.19 169 GLN A CA 1
ATOM 1282 C C . GLN A 1 169 ? 14.321 -7.545 -19.034 1.00 57.19 169 GLN A C 1
ATOM 1284 O O . GLN A 1 169 ? 14.607 -7.541 -20.231 1.00 57.19 169 GLN A O 1
ATOM 1289 N N . GLU A 1 170 ? 15.248 -7.729 -18.088 1.00 56.19 170 GLU A N 1
ATOM 1290 C CA . GLU A 1 170 ? 16.642 -8.046 -18.410 1.00 56.19 170 GLU A CA 1
ATOM 1291 C C . GLU A 1 170 ? 16.754 -9.389 -19.140 1.00 56.19 170 GLU A C 1
ATOM 1293 O O . GLU A 1 170 ? 17.484 -9.491 -20.125 1.00 56.19 170 GLU A O 1
ATOM 1298 N N . SER A 1 171 ? 16.003 -10.409 -18.710 1.00 61.69 171 SER A N 1
ATOM 1299 C CA . SER A 1 171 ? 15.955 -11.712 -19.382 1.00 61.69 171 SER A CA 1
ATOM 1300 C C . SER A 1 171 ? 15.477 -11.592 -20.834 1.00 61.69 171 SER A C 1
ATOM 1302 O O . SER A 1 171 ? 16.114 -12.145 -21.733 1.00 61.69 171 SER A O 1
ATOM 1304 N N . ASP A 1 172 ? 14.404 -10.844 -21.087 1.00 73.19 172 ASP A N 1
ATOM 1305 C CA . ASP A 1 172 ? 13.853 -10.663 -22.434 1.00 73.19 172 ASP A CA 1
ATOM 1306 C C . ASP A 1 172 ? 14.808 -9.865 -23.338 1.00 73.19 172 ASP A C 1
ATOM 1308 O O . ASP A 1 172 ? 15.037 -10.238 -24.493 1.00 73.19 172 ASP A O 1
ATOM 1312 N N . ALA A 1 173 ? 15.449 -8.820 -22.803 1.00 70.69 173 ALA A N 1
ATOM 1313 C CA . ALA A 1 173 ? 16.456 -8.039 -23.520 1.00 70.69 173 ALA A CA 1
ATOM 1314 C C . ALA A 1 173 ? 17.687 -8.887 -23.891 1.00 70.69 173 ALA A C 1
ATOM 1316 O O . ALA A 1 173 ? 18.187 -8.814 -25.018 1.00 70.69 173 ALA A O 1
ATOM 1317 N N . TRP A 1 174 ? 18.146 -9.748 -22.978 1.00 65.31 174 TRP A N 1
ATOM 1318 C CA . TRP A 1 174 ? 19.234 -10.692 -23.237 1.00 65.31 174 TRP A CA 1
ATOM 1319 C C . TRP A 1 174 ? 18.872 -11.734 -24.299 1.00 65.31 174 TRP A C 1
ATOM 1321 O O . TRP A 1 174 ? 19.711 -12.078 -25.137 1.00 65.31 174 TRP A O 1
ATOM 1331 N N . GLN A 1 175 ? 17.633 -12.231 -24.299 1.00 65.75 175 GLN A N 1
ATOM 1332 C CA . GLN A 1 175 ? 17.161 -13.166 -25.322 1.00 65.75 175 GLN A CA 1
ATOM 1333 C C . GLN A 1 175 ? 17.074 -12.508 -26.703 1.00 65.75 175 GLN A C 1
ATOM 1335 O O . GLN A 1 175 ? 17.533 -13.098 -27.685 1.00 65.75 175 GLN A O 1
ATOM 1340 N N . ALA A 1 176 ? 16.575 -11.272 -26.780 1.00 79.38 176 ALA A N 1
ATOM 1341 C CA . ALA A 1 176 ? 16.527 -10.505 -28.022 1.00 79.38 176 ALA A CA 1
ATOM 1342 C C . ALA A 1 176 ? 17.935 -10.241 -28.588 1.00 79.38 176 ALA A C 1
ATOM 1344 O O . ALA A 1 176 ? 18.198 -10.540 -29.755 1.00 79.38 176 ALA A O 1
ATOM 1345 N N . ALA A 1 177 ? 18.872 -9.784 -27.749 1.00 71.62 177 ALA A N 1
ATOM 1346 C CA . ALA A 1 177 ? 20.259 -9.534 -28.151 1.00 71.62 177 ALA A CA 1
ATOM 1347 C C . ALA A 1 177 ? 20.967 -10.810 -28.641 1.00 71.62 177 ALA A C 1
ATOM 1349 O O . ALA A 1 177 ? 21.704 -10.795 -29.630 1.00 71.62 177 ALA A O 1
ATOM 1350 N N . ARG A 1 178 ? 20.711 -11.948 -27.982 1.00 71.69 178 ARG A N 1
ATOM 1351 C CA . ARG A 1 178 ? 21.250 -13.249 -28.394 1.00 71.69 178 ARG A CA 1
ATOM 1352 C C . ARG A 1 178 ? 20.697 -13.694 -29.749 1.00 71.69 178 ARG A C 1
ATOM 1354 O O . ARG A 1 178 ? 21.467 -14.183 -30.575 1.00 71.69 178 ARG A O 1
ATOM 1361 N N . SER A 1 179 ? 19.399 -13.510 -29.983 1.00 77.12 179 SER A N 1
ATOM 1362 C CA . SER A 1 179 ? 18.766 -13.831 -31.265 1.00 77.12 179 SER A CA 1
ATOM 1363 C C . SER A 1 179 ? 19.327 -12.971 -32.403 1.00 77.12 179 SER A C 1
ATOM 1365 O O . SER A 1 179 ? 19.595 -13.482 -33.490 1.00 77.12 179 SER A O 1
ATOM 1367 N N . GLU A 1 180 ? 19.568 -11.681 -32.157 1.00 85.44 180 GLU A N 1
ATOM 1368 C CA . GLU A 1 180 ? 20.162 -10.781 -33.152 1.00 85.44 180 GLU A CA 1
ATOM 1369 C C . GLU A 1 180 ? 21.611 -11.175 -33.485 1.00 85.44 180 GLU A C 1
ATOM 1371 O O . GLU A 1 180 ? 21.988 -11.244 -34.658 1.00 85.44 180 GLU A O 1
ATOM 1376 N N . MET A 1 181 ? 22.418 -11.509 -32.472 1.00 74.00 181 MET A N 1
ATOM 1377 C CA . MET A 1 181 ? 23.783 -12.004 -32.681 1.00 74.00 181 MET A CA 1
ATOM 1378 C C . MET A 1 181 ? 23.815 -13.297 -33.501 1.00 74.00 181 MET A C 1
ATOM 1380 O O . MET A 1 181 ? 24.658 -13.434 -34.387 1.00 74.00 181 MET A O 1
ATOM 1384 N N . GLN A 1 182 ? 22.893 -14.228 -33.244 1.00 81.56 182 GLN A N 1
ATOM 1385 C CA . GLN A 1 182 ? 22.781 -15.470 -34.013 1.00 81.56 182 GLN A CA 1
ATOM 1386 C C . GLN A 1 182 ? 22.386 -15.209 -35.470 1.00 81.56 182 GLN A C 1
ATOM 1388 O O . GLN A 1 182 ? 22.978 -15.799 -36.372 1.00 81.56 182 GLN A O 1
ATOM 1393 N N . SER A 1 183 ? 21.457 -14.281 -35.712 1.00 87.06 183 SER A N 1
ATOM 1394 C CA . SER A 1 183 ? 21.074 -13.878 -37.069 1.00 87.06 183 SER A CA 1
ATOM 1395 C C . SER A 1 183 ? 22.250 -13.270 -37.838 1.00 87.06 183 SER A C 1
ATOM 1397 O O . SER A 1 183 ? 22.493 -13.640 -38.985 1.00 87.06 183 SER A O 1
ATOM 1399 N N . ARG A 1 184 ? 23.020 -12.372 -37.207 1.00 84.44 184 ARG A N 1
ATOM 1400 C CA . ARG A 1 184 ? 24.201 -11.752 -37.835 1.00 84.44 184 ARG A CA 1
ATOM 1401 C C . ARG A 1 184 ? 25.314 -12.757 -38.112 1.00 84.44 184 ARG A C 1
ATOM 1403 O O . ARG A 1 184 ? 25.981 -12.659 -39.138 1.00 84.44 184 ARG A O 1
ATOM 1410 N N . ALA A 1 185 ? 25.525 -13.711 -37.206 1.00 82.44 185 ALA A N 1
ATOM 1411 C CA . ALA A 1 185 ? 26.495 -14.780 -37.411 1.00 82.44 185 ALA A CA 1
ATOM 1412 C C . ALA A 1 185 ? 26.115 -15.642 -38.624 1.00 82.44 185 ALA A C 1
ATOM 1414 O O . ALA A 1 185 ? 26.967 -15.919 -39.465 1.00 82.44 185 ALA A O 1
ATOM 1415 N N . HIS A 1 186 ? 24.831 -15.984 -38.758 1.00 85.94 186 HIS A N 1
ATOM 1416 C CA . HIS A 1 186 ? 24.331 -16.752 -39.893 1.00 85.94 186 HIS A CA 1
ATOM 1417 C C . HIS A 1 186 ? 24.490 -16.004 -41.226 1.00 85.94 186 HIS A C 1
ATOM 1419 O O . HIS A 1 186 ? 24.996 -16.566 -42.194 1.00 85.94 186 HIS A O 1
ATOM 1425 N N . GLU A 1 187 ? 24.151 -14.713 -41.265 1.00 90.25 187 GLU A N 1
ATOM 1426 C CA . GLU A 1 187 ? 24.337 -13.876 -42.459 1.00 90.25 187 GLU A CA 1
ATOM 1427 C C . GLU A 1 187 ? 25.820 -13.781 -42.865 1.00 90.25 187 GLU A C 1
ATOM 1429 O O . GLU A 1 187 ? 26.167 -13.835 -44.048 1.00 90.25 187 GLU A O 1
ATOM 1434 N N . LEU A 1 188 ? 26.725 -13.678 -41.886 1.00 86.00 188 LEU A N 1
ATOM 1435 C CA . LEU A 1 188 ? 28.163 -13.661 -42.141 1.00 86.00 188 LEU A CA 1
ATOM 1436 C C . LEU A 1 188 ? 28.650 -14.999 -42.720 1.00 86.00 188 LEU A C 1
ATOM 1438 O O . LEU A 1 188 ? 29.432 -15.001 -43.671 1.00 86.00 188 LEU A O 1
ATOM 1442 N N . GLU A 1 189 ? 28.175 -16.126 -42.186 1.00 89.12 189 GLU A N 1
ATOM 1443 C CA . GLU A 1 189 ? 28.486 -17.461 -42.709 1.00 89.12 189 GLU A CA 1
ATOM 1444 C C . GLU A 1 189 ? 28.005 -17.639 -44.153 1.00 89.12 189 GLU A C 1
ATOM 1446 O O . GLU A 1 189 ? 28.748 -18.166 -44.986 1.00 89.12 189 GLU A O 1
ATOM 1451 N N . GLU A 1 190 ? 26.801 -17.166 -44.482 1.00 91.62 190 GLU A N 1
ATOM 1452 C CA . GLU A 1 190 ? 26.286 -17.203 -45.853 1.00 91.62 190 GLU A CA 1
ATOM 1453 C C . GLU A 1 190 ? 27.120 -16.338 -46.800 1.00 91.62 190 GLU A C 1
ATOM 1455 O O . GLU A 1 190 ? 27.467 -16.782 -47.897 1.00 91.62 190 GLU A O 1
ATOM 1460 N N . ARG A 1 191 ? 27.524 -15.139 -46.365 1.00 90.38 191 ARG A N 1
ATOM 1461 C CA . ARG A 1 191 ? 28.400 -14.258 -47.151 1.00 90.38 191 ARG A CA 1
ATOM 1462 C C . ARG A 1 191 ? 29.775 -14.871 -47.390 1.00 90.38 191 ARG A C 1
ATOM 1464 O O . ARG A 1 191 ? 30.289 -14.782 -48.502 1.00 90.38 191 ARG A O 1
ATOM 1471 N N . ILE A 1 192 ? 30.359 -15.512 -46.378 1.00 88.69 192 ILE A N 1
ATOM 1472 C CA . ILE A 1 192 ? 31.635 -16.228 -46.506 1.00 88.69 192 ILE A CA 1
ATOM 1473 C C . ILE A 1 192 ? 31.486 -17.405 -47.477 1.00 88.69 192 ILE A C 1
ATOM 1475 O O . ILE A 1 192 ? 32.338 -17.601 -48.342 1.00 88.69 192 ILE A O 1
ATOM 1479 N N . ARG A 1 193 ? 30.390 -18.167 -47.387 1.00 91.25 193 ARG A N 1
ATOM 1480 C CA . ARG A 1 193 ? 30.116 -19.282 -48.302 1.00 91.25 193 ARG A CA 1
ATOM 1481 C C . ARG A 1 193 ? 29.950 -18.806 -49.747 1.00 91.25 193 ARG A C 1
ATOM 1483 O O . ARG A 1 193 ? 30.535 -19.402 -50.646 1.00 91.25 193 ARG A O 1
ATOM 1490 N N . ALA A 1 194 ? 29.203 -17.725 -49.966 1.00 89.69 194 ALA A N 1
ATOM 1491 C CA . ALA A 1 194 ? 29.025 -17.122 -51.284 1.00 89.69 194 ALA A CA 1
ATOM 1492 C C . ALA A 1 194 ? 30.349 -16.590 -51.857 1.00 89.69 194 ALA A C 1
ATOM 1494 O O . ALA A 1 194 ? 30.620 -16.758 -53.043 1.00 89.69 194 ALA A O 1
ATOM 1495 N N . PHE A 1 195 ? 31.195 -15.996 -51.011 1.00 87.81 195 PHE A N 1
ATOM 1496 C CA . PHE A 1 195 ? 32.520 -15.526 -51.405 1.00 87.81 195 PHE A CA 1
ATOM 1497 C C . PHE A 1 195 ? 33.440 -16.676 -51.838 1.00 87.81 195 PHE A C 1
ATOM 1499 O O . PHE A 1 195 ? 34.053 -16.588 -52.899 1.00 87.81 195 PHE A O 1
ATOM 1506 N N . HIS A 1 196 ? 33.491 -17.774 -51.076 1.00 89.38 196 HIS A N 1
ATOM 1507 C CA . HIS A 1 196 ? 34.258 -18.960 -51.470 1.00 89.38 196 HIS A CA 1
ATOM 1508 C C . HIS A 1 196 ? 33.742 -19.574 -52.779 1.00 89.38 196 HIS A C 1
ATOM 1510 O O . HIS A 1 196 ? 34.538 -19.842 -53.670 1.00 89.38 196 HIS A O 1
ATOM 1516 N N . ALA A 1 197 ? 32.422 -19.699 -52.951 1.00 88.62 197 ALA A N 1
ATOM 1517 C CA . ALA A 1 197 ? 31.844 -20.211 -54.195 1.00 88.62 197 ALA A CA 1
ATOM 1518 C C . ALA A 1 197 ? 32.181 -19.334 -55.419 1.00 88.62 197 ALA A C 1
ATOM 1520 O O . ALA A 1 197 ? 32.390 -19.850 -56.515 1.00 88.62 197 ALA A O 1
ATOM 1521 N N . ALA A 1 198 ? 32.249 -18.010 -55.244 1.00 87.50 198 ALA A N 1
ATOM 1522 C CA . ALA A 1 198 ? 32.650 -17.090 -56.306 1.00 87.50 198 ALA A CA 1
ATOM 1523 C C . ALA A 1 198 ? 34.144 -17.200 -56.651 1.00 87.50 198 ALA A C 1
ATOM 1525 O O . ALA A 1 198 ? 34.502 -17.086 -57.821 1.00 87.50 198 ALA A O 1
ATOM 1526 N N . LEU A 1 199 ? 35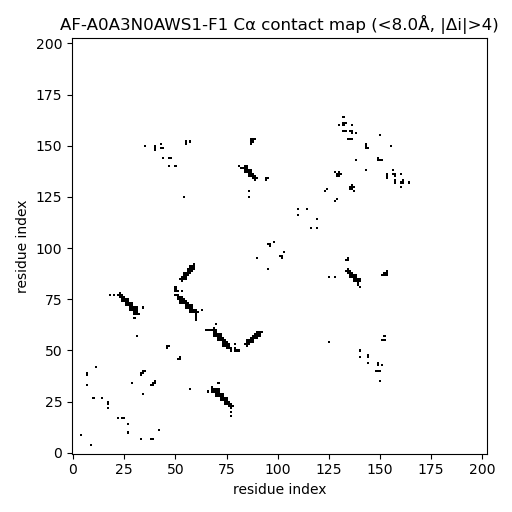.006 -17.433 -55.654 1.00 82.44 199 LEU A N 1
ATOM 1527 C CA . LEU A 1 199 ? 36.430 -17.699 -55.879 1.00 82.44 199 LEU A CA 1
ATOM 1528 C C . LEU A 1 199 ? 36.643 -19.013 -56.638 1.00 82.44 199 LEU A C 1
ATOM 1530 O O . LEU A 1 199 ? 37.415 -19.030 -57.592 1.00 82.44 199 LEU A O 1
ATOM 1534 N N . ASP A 1 200 ? 35.921 -20.072 -56.268 1.00 85.50 200 ASP A N 1
ATOM 1535 C CA . ASP A 1 200 ? 36.001 -21.374 -56.941 1.00 85.50 200 ASP A CA 1
ATOM 1536 C C . ASP A 1 200 ? 35.518 -21.310 -58.400 1.00 85.50 200 ASP A C 1
ATOM 1538 O O . ASP A 1 200 ? 36.030 -22.029 -59.248 1.00 85.50 200 ASP A O 1
ATOM 1542 N N . ALA A 1 201 ? 34.558 -20.436 -58.722 1.00 82.62 201 ALA A N 1
ATOM 1543 C CA . ALA A 1 201 ? 34.065 -20.242 -60.090 1.00 82.62 201 ALA A CA 1
ATOM 1544 C C . ALA A 1 201 ? 35.015 -19.430 -60.997 1.00 82.62 201 ALA A C 1
ATOM 1546 O O . ALA A 1 201 ? 34.803 -19.376 -62.209 1.00 82.62 201 ALA A O 1
ATOM 1547 N N . LEU A 1 202 ? 36.013 -18.756 -60.416 1.00 79.38 202 LEU A N 1
ATOM 1548 C CA . LEU A 1 202 ? 37.024 -17.966 -61.129 1.00 79.38 202 LEU A CA 1
ATOM 1549 C C . LEU A 1 202 ? 38.340 -18.732 -61.355 1.00 79.38 202 LEU A C 1
ATOM 1551 O O . LEU A 1 202 ? 39.198 -18.231 -62.087 1.00 79.38 202 LEU A O 1
ATOM 1555 N N . ALA A 1 203 ? 38.504 -19.893 -60.713 1.00 63.22 203 ALA A N 1
ATOM 1556 C CA . ALA A 1 203 ? 39.645 -20.799 -60.853 1.00 63.22 203 ALA A CA 1
ATOM 1557 C C . ALA A 1 203 ? 39.414 -21.831 -61.969 1.00 63.22 203 ALA A C 1
ATOM 1559 O O . ALA A 1 203 ? 40.417 -22.198 -62.625 1.00 63.22 203 ALA A O 1
#

Secondary structure (DSSP, 8-state):
---PPPHHHHHHHHHHHTT-TT--EEEEEEEHHHHHSHHHHHHHHHHHHTT-EEEEEEE-HHHHSS-TT-EEEEEEESS--STT-EEEEE-SSTTTTTTTTS-GGGTT----TTS-HHHHHHHHHHHH----TTTEEEE-HHHHHHSTT----GGGTTHHHHHHHHHHHHHHHHHHHHHHHHHHHHHHHHHHHHHHHHHHTT-

Organism: NCBI:txid498718

Sequence (203 aa):
MQKRESPDKAALRVAEALMDPACGVAALLLSVRMSYGVIGKQLRTHLLERNLVDAVVEMDAEALKAHTYGNVLWLLRTNRTEDEGVLLAQLSGDGFAAIDGEPKFYESLAAPATASPADAAILDLCINRNEIPLVSTRINRGRILADRECSLRFSSYADSVDLQKSLSQESDAWQAARSEMQSRAHELEERIRAFHAALDALA

Foldseek 3Di:
DPDPDDVLVVQVVVVVVCLPLVNFKDKDKDAPCSCQDPSVLVVLLVLLVQVFFAEKEWAQCVVVVPDPRTMIMTMTGNPDDQVNAYKAFYPDDCVCVVCDNHPPVPPPDPDPPPDDPVRVVVVCCSVVVDADQPTMDGHRSVVLNPDPSSDSHCVVPNCPVNVVVVVVVVVVVVVVVVVVVVVVVVVVVVVVVVVVVVVVVVD

Mean predicted aligned error: 14.85 Å

Radius of gyration: 25.94 Å; Cα contacts (8 Å, |Δi|>4): 222; chains: 1; bounding box: 62×48×90 Å

pLDDT: mean 71.15, std 16.9, range [33.66, 92.56]